Protein AF-A0A497KB68-F1 (afdb_monomer)

Mean predicted aligned error: 12.45 Å

Sequence (252 aa):
MAYIAEKYAPLLSKDDVIELFQRLQRLCRGNLSEACRRCGIQRKTTYDWMRAKSIKLSTKKKILKAMIETNTEQTINFLLSRSKEITVELLSTYLSYLYSEAMKEIIDPQYFLRIVKKFEKTKSDYVGLIWELEEEVEEMTYNLRERARDLKVSLPEEPIDTIRSTHLLEILPSVIYCVTRDITGDPAKLASSLGVPKMLVQVVSGAIATTLETQHTVEAGKVNLPFVMGNRSPTTVTEYTSPPDISNQWST

Structure (mmCIF, N/CA/C/O backbone):
data_AF-A0A497KB68-F1
#
_entry.id   AF-A0A497KB68-F1
#
loop_
_atom_site.group_PDB
_atom_site.id
_atom_site.type_symbol
_atom_site.label_atom_id
_atom_site.label_alt_id
_atom_site.label_comp_id
_atom_site.label_asym_id
_atom_site.label_entity_id
_atom_site.label_seq_id
_atom_site.pdbx_PDB_ins_code
_atom_site.Cartn_x
_atom_site.Cartn_y
_atom_site.Cartn_z
_atom_site.occupancy
_atom_site.B_iso_or_equiv
_atom_site.auth_seq_id
_atom_site.auth_comp_id
_atom_site.auth_asym_id
_atom_site.auth_atom_id
_atom_site.pdbx_PDB_model_num
ATOM 1 N N . MET A 1 1 ? 1.203 -9.846 -23.360 1.00 63.22 1 MET A N 1
ATOM 2 C CA . MET A 1 1 ? 2.322 -9.175 -22.653 1.00 63.22 1 MET A CA 1
ATOM 3 C C . MET A 1 1 ? 2.456 -7.679 -22.941 1.00 63.22 1 MET A C 1
ATOM 5 O O . MET A 1 1 ? 2.630 -6.935 -21.987 1.00 63.22 1 MET A O 1
ATOM 9 N N . ALA A 1 2 ? 2.310 -7.199 -24.187 1.00 73.12 2 ALA A N 1
ATOM 10 C CA . ALA A 1 2 ? 2.378 -5.757 -24.501 1.00 73.12 2 ALA A CA 1
ATOM 11 C C . ALA A 1 2 ? 1.412 -4.882 -23.668 1.00 73.12 2 ALA A C 1
ATOM 13 O O . ALA A 1 2 ? 1.768 -3.781 -23.258 1.00 73.12 2 ALA A O 1
ATOM 14 N N . TYR A 1 3 ? 0.233 -5.418 -23.334 1.00 88.19 3 TYR A N 1
ATOM 15 C CA . TYR A 1 3 ? -0.759 -4.769 -22.472 1.00 88.19 3 TYR A CA 1
ATOM 16 C C . TYR A 1 3 ? -0.232 -4.385 -21.075 1.00 88.19 3 TYR A C 1
ATOM 18 O O . TYR A 1 3 ? -0.596 -3.336 -20.554 1.00 88.19 3 TYR A O 1
ATOM 26 N N . ILE A 1 4 ? 0.654 -5.188 -20.474 1.00 89.69 4 ILE A N 1
ATOM 27 C CA . ILE A 1 4 ? 1.213 -4.890 -19.143 1.00 89.69 4 ILE A CA 1
ATOM 28 C C . ILE A 1 4 ? 2.106 -3.646 -19.231 1.00 89.69 4 ILE A C 1
ATOM 30 O O . ILE A 1 4 ? 1.971 -2.722 -18.434 1.00 89.69 4 ILE A O 1
ATOM 34 N N . ALA A 1 5 ? 2.967 -3.571 -20.248 1.00 91.38 5 ALA A N 1
ATOM 35 C CA . ALA A 1 5 ? 3.821 -2.404 -20.447 1.00 91.38 5 ALA A CA 1
ATOM 36 C C . ALA A 1 5 ? 3.003 -1.125 -20.698 1.00 91.38 5 ALA A C 1
ATOM 38 O O . ALA A 1 5 ? 3.333 -0.063 -20.180 1.00 91.38 5 ALA A O 1
ATOM 39 N N . GLU A 1 6 ? 1.918 -1.230 -21.466 1.00 93.38 6 GLU A N 1
ATOM 40 C CA . GLU A 1 6 ? 0.988 -0.129 -21.742 1.00 93.38 6 GLU A CA 1
ATOM 41 C C . GLU A 1 6 ? 0.318 0.393 -20.466 1.00 93.38 6 GLU A C 1
ATOM 43 O O . GLU A 1 6 ? 0.315 1.602 -20.224 1.00 93.38 6 GLU A O 1
ATOM 48 N N . LYS A 1 7 ? -0.218 -0.527 -19.655 1.00 94.81 7 LYS A N 1
ATOM 49 C CA . LYS A 1 7 ? -1.026 -0.223 -18.472 1.00 94.81 7 LYS A CA 1
ATOM 50 C C . LYS A 1 7 ? -0.200 0.275 -17.289 1.00 94.81 7 LYS A C 1
ATOM 52 O O . LYS A 1 7 ? -0.634 1.195 -16.605 1.00 94.81 7 LYS A O 1
ATOM 57 N N . TYR A 1 8 ? 0.971 -0.315 -17.048 1.00 96.00 8 TYR A N 1
ATOM 58 C CA . TYR A 1 8 ? 1.740 -0.078 -15.821 1.00 96.00 8 TYR A CA 1
ATOM 59 C C . TYR A 1 8 ? 2.916 0.893 -15.996 1.00 96.00 8 TYR A C 1
ATOM 61 O O . TYR A 1 8 ? 3.434 1.401 -15.006 1.00 96.00 8 TYR A O 1
ATOM 69 N N . ALA A 1 9 ? 3.307 1.248 -17.227 1.00 96.06 9 ALA A N 1
ATOM 70 C CA . ALA A 1 9 ? 4.340 2.267 -17.454 1.00 96.06 9 ALA A CA 1
ATOM 71 C C . ALA A 1 9 ? 4.070 3.641 -16.800 1.00 96.06 9 ALA A C 1
ATOM 73 O O . ALA A 1 9 ? 5.046 4.290 -16.416 1.00 96.06 9 ALA A O 1
ATOM 74 N N . PRO A 1 10 ? 2.816 4.126 -16.663 1.00 95.88 10 PRO A N 1
ATOM 75 C CA . PRO A 1 10 ? 2.539 5.366 -15.939 1.00 95.88 10 PRO A CA 1
ATOM 76 C C . PRO A 1 10 ? 2.946 5.338 -14.461 1.00 95.88 10 PRO A C 1
ATOM 78 O O . PRO A 1 10 ? 3.303 6.391 -13.943 1.00 95.88 10 PRO A O 1
ATOM 81 N N . LEU A 1 11 ? 2.940 4.163 -13.816 1.00 94.69 11 LEU A N 1
ATOM 82 C CA . LEU A 1 11 ? 3.294 4.013 -12.398 1.00 94.69 11 LEU A CA 1
ATOM 83 C C . LEU A 1 11 ? 4.787 4.216 -12.131 1.00 94.69 11 LEU A C 1
ATOM 85 O O . LEU A 1 11 ? 5.176 4.544 -11.017 1.00 94.69 11 LEU A O 1
ATOM 89 N N . LEU A 1 12 ? 5.625 4.020 -13.151 1.00 96.12 12 LEU A N 1
ATOM 90 C CA . LEU A 1 12 ? 7.069 4.085 -12.989 1.00 96.12 12 LEU A CA 1
ATOM 91 C C . LEU A 1 12 ? 7.521 5.530 -12.776 1.00 96.12 12 LEU A C 1
ATOM 93 O O . LEU A 1 12 ? 7.245 6.401 -13.605 1.00 96.12 12 LEU A O 1
ATOM 97 N N . SER A 1 13 ? 8.272 5.785 -11.715 1.00 95.31 13 SER A N 1
ATOM 98 C CA . SER A 1 13 ? 8.998 7.030 -11.486 1.00 95.31 13 SER A CA 1
ATOM 99 C C . SER A 1 13 ? 10.165 7.184 -12.482 1.00 95.31 13 SER A C 1
ATOM 101 O O . SER A 1 13 ? 10.368 6.367 -13.385 1.00 95.31 13 SER A O 1
ATOM 103 N N . LYS A 1 14 ? 10.931 8.275 -12.381 1.00 95.44 14 LYS A N 1
ATOM 104 C CA . LYS A 1 14 ? 12.191 8.401 -13.133 1.00 95.44 14 LYS A CA 1
ATOM 105 C C . LYS A 1 14 ? 13.200 7.344 -12.670 1.00 95.44 14 LYS A C 1
ATOM 107 O O . LYS A 1 14 ? 13.853 6.733 -13.516 1.00 95.44 14 LYS A O 1
ATOM 112 N N . ASP A 1 15 ? 13.294 7.136 -11.365 1.00 95.38 15 ASP A N 1
ATOM 113 C CA . ASP A 1 15 ? 14.288 6.259 -10.753 1.00 95.38 15 ASP A CA 1
ATOM 114 C C . ASP A 1 15 ? 13.965 4.790 -11.036 1.00 95.38 15 ASP A C 1
ATOM 116 O O . ASP A 1 15 ? 14.853 4.049 -11.450 1.00 95.38 15 ASP A O 1
ATOM 120 N N . ASP A 1 16 ? 12.682 4.416 -11.022 1.00 96.38 16 ASP A N 1
ATOM 121 C CA . ASP A 1 16 ? 12.212 3.070 -11.383 1.00 96.38 16 ASP A CA 1
ATOM 122 C C . ASP A 1 16 ? 12.641 2.695 -12.810 1.00 96.38 16 ASP A C 1
ATOM 124 O O . ASP A 1 16 ? 13.047 1.571 -13.102 1.00 96.38 16 ASP A O 1
ATOM 128 N N . VAL A 1 17 ? 12.562 3.655 -13.737 1.00 96.38 17 VAL A N 1
ATOM 129 C CA . VAL A 1 17 ? 12.946 3.446 -15.139 1.00 96.38 17 VAL A CA 1
ATOM 130 C C . VAL A 1 17 ? 14.455 3.281 -15.274 1.00 96.38 17 VAL A C 1
ATOM 132 O O . VAL A 1 17 ? 14.909 2.441 -16.054 1.00 96.38 17 VAL A O 1
ATOM 135 N N . ILE A 1 18 ? 15.230 4.077 -14.533 1.00 95.81 18 ILE A N 1
ATOM 136 C CA . ILE A 1 18 ? 16.690 3.969 -14.497 1.00 95.81 18 ILE A CA 1
ATOM 137 C C . ILE A 1 18 ? 17.083 2.604 -13.929 1.00 95.81 18 ILE A C 1
ATOM 139 O O . ILE A 1 18 ? 17.903 1.910 -14.530 1.00 95.81 18 ILE A O 1
ATOM 143 N N . GLU A 1 19 ? 16.460 2.184 -12.833 1.00 96.19 19 GLU A N 1
ATOM 144 C CA . GLU A 1 19 ? 16.721 0.905 -12.185 1.00 96.19 19 GLU A CA 1
ATOM 145 C C . GLU A 1 19 ? 16.385 -0.280 -13.101 1.00 96.19 19 GLU A C 1
ATOM 147 O O . GLU A 1 19 ? 17.217 -1.171 -13.307 1.00 96.19 19 GLU A O 1
ATOM 152 N N . LEU A 1 20 ? 15.198 -0.278 -13.717 1.00 96.44 20 LEU A N 1
ATOM 153 C CA . LEU A 1 20 ? 14.793 -1.299 -14.685 1.00 96.44 20 LEU A CA 1
ATOM 154 C C . LEU A 1 20 ? 15.756 -1.360 -15.873 1.00 96.44 20 LEU A C 1
ATOM 156 O O . LEU A 1 20 ? 16.133 -2.447 -16.311 1.00 96.44 20 LEU A O 1
ATOM 160 N N . PHE A 1 21 ? 16.207 -0.209 -16.375 1.00 96.88 21 PHE A N 1
ATOM 161 C CA . PHE A 1 21 ? 17.175 -0.172 -17.465 1.00 96.88 21 PHE A CA 1
ATOM 162 C C . PHE A 1 21 ? 18.555 -0.701 -17.043 1.00 96.88 21 PHE A C 1
ATOM 164 O O . PHE A 1 21 ? 19.183 -1.447 -17.795 1.00 96.88 21 PHE A O 1
ATOM 171 N N . GLN A 1 22 ? 19.022 -0.392 -15.831 1.00 96.00 22 GLN A N 1
ATOM 172 C CA . GLN A 1 22 ? 20.266 -0.944 -15.283 1.00 96.00 22 GLN A CA 1
ATOM 173 C C . GLN A 1 22 ? 20.174 -2.462 -15.071 1.00 96.00 22 GLN A C 1
ATOM 175 O O . GLN A 1 22 ? 21.131 -3.190 -15.348 1.00 96.00 22 GLN A O 1
ATOM 180 N N . ARG A 1 23 ? 19.022 -2.970 -14.610 1.00 96.50 23 ARG A N 1
ATOM 181 C CA . ARG A 1 23 ? 18.734 -4.413 -14.538 1.00 96.50 23 ARG A CA 1
ATOM 182 C C . ARG A 1 23 ? 18.804 -5.043 -15.934 1.00 96.50 23 ARG A C 1
ATOM 184 O O . ARG A 1 23 ? 19.522 -6.027 -16.109 1.00 96.50 23 ARG A O 1
ATOM 191 N N . LEU A 1 24 ? 18.178 -4.433 -16.945 1.00 96.62 24 LEU A N 1
ATOM 192 C CA . LEU A 1 24 ? 18.263 -4.893 -18.336 1.00 96.62 24 LEU A CA 1
ATOM 193 C C . LEU A 1 24 ? 19.705 -4.919 -18.852 1.00 96.62 24 LEU A C 1
ATOM 195 O O . LEU A 1 24 ? 20.125 -5.886 -19.486 1.00 96.62 24 LEU A O 1
ATOM 199 N N . GLN A 1 25 ? 20.482 -3.872 -18.570 1.00 96.44 25 GLN A N 1
ATOM 200 C CA . GLN A 1 25 ? 21.881 -3.791 -18.973 1.00 96.44 25 GLN A CA 1
ATOM 201 C C . GLN A 1 25 ? 22.714 -4.913 -18.346 1.00 96.44 25 GLN A C 1
ATOM 203 O O . GLN A 1 25 ? 23.533 -5.513 -19.043 1.00 96.44 25 GLN A O 1
ATOM 208 N N . ARG A 1 26 ? 22.481 -5.251 -17.072 1.00 97.12 26 ARG A N 1
ATOM 209 C CA . ARG A 1 26 ? 23.125 -6.402 -16.416 1.00 97.12 26 ARG A CA 1
ATOM 210 C C . ARG A 1 26 ? 22.766 -7.723 -17.097 1.00 97.12 26 ARG A C 1
ATOM 212 O O . ARG A 1 26 ? 23.665 -8.510 -17.380 1.00 97.12 26 ARG A O 1
ATOM 219 N N . LEU A 1 27 ? 21.496 -7.924 -17.454 1.00 95.50 27 LEU A N 1
ATOM 220 C CA . LEU A 1 27 ? 21.051 -9.093 -18.231 1.00 95.50 27 LEU A CA 1
ATOM 221 C C . LEU A 1 27 ? 21.704 -9.146 -19.625 1.00 95.50 27 LEU A C 1
ATOM 223 O O . LEU A 1 27 ? 21.966 -10.222 -20.155 1.00 95.50 27 LEU A O 1
ATOM 227 N N . CYS A 1 28 ? 22.063 -7.989 -20.185 1.00 94.38 28 CYS A N 1
ATOM 228 C CA . CYS A 1 28 ? 22.841 -7.857 -21.420 1.00 94.38 28 CYS A CA 1
ATOM 229 C C . CYS A 1 28 ? 24.367 -7.901 -21.192 1.00 94.38 28 CYS A C 1
ATOM 231 O O . CYS A 1 28 ? 25.123 -7.340 -21.987 1.00 94.38 28 CYS A O 1
ATOM 233 N N . ARG A 1 29 ? 24.839 -8.531 -20.105 1.00 95.06 29 ARG A N 1
ATOM 234 C CA . ARG A 1 29 ? 26.268 -8.645 -19.743 1.00 95.06 29 ARG A CA 1
ATOM 235 C C . ARG A 1 29 ? 26.979 -7.289 -19.622 1.00 95.06 29 ARG A C 1
ATOM 237 O O . ARG A 1 29 ? 28.144 -7.152 -19.981 1.00 95.06 29 ARG A O 1
ATOM 244 N N . GLY A 1 30 ? 26.261 -6.260 -19.178 1.00 92.50 30 GLY A N 1
ATOM 245 C CA . GLY A 1 30 ? 26.783 -4.899 -19.040 1.00 92.50 30 GLY A CA 1
ATOM 246 C C . GLY A 1 30 ? 26.803 -4.078 -20.335 1.00 92.50 30 GLY A C 1
ATOM 247 O O . GLY A 1 30 ? 27.155 -2.898 -20.292 1.00 92.50 30 GLY A O 1
ATOM 248 N N . ASN A 1 31 ? 26.403 -4.637 -21.484 1.00 95.25 31 ASN A N 1
ATOM 249 C CA . ASN A 1 31 ? 26.482 -3.941 -22.767 1.00 95.25 31 ASN A CA 1
ATOM 250 C C . ASN A 1 31 ? 25.336 -2.926 -22.942 1.00 95.25 31 ASN A C 1
ATOM 252 O O . ASN A 1 31 ? 24.194 -3.280 -23.238 1.00 95.25 31 ASN A O 1
ATOM 256 N N . LEU A 1 32 ? 25.669 -1.637 -22.813 1.00 94.25 32 LEU A N 1
ATOM 257 C CA . LEU A 1 32 ? 24.729 -0.525 -22.985 1.00 94.25 32 LEU A CA 1
ATOM 258 C C . LEU A 1 32 ? 24.100 -0.482 -24.386 1.00 94.25 32 LEU A C 1
ATOM 260 O O . LEU A 1 32 ? 22.912 -0.187 -24.515 1.00 94.25 32 LEU A O 1
ATOM 264 N N . SER A 1 33 ? 24.881 -0.750 -25.437 1.00 94.81 33 SER A N 1
ATOM 265 C CA . SER A 1 33 ? 24.373 -0.730 -26.816 1.00 94.81 33 SER A CA 1
ATOM 266 C C . SER A 1 33 ? 23.321 -1.816 -27.019 1.00 94.81 33 SER A C 1
ATOM 268 O O . SER A 1 33 ? 22.293 -1.560 -27.641 1.00 94.81 33 SER A O 1
ATOM 270 N N . GLU A 1 34 ? 23.553 -2.998 -26.447 1.00 96.12 34 GLU A N 1
ATOM 271 C CA . GLU A 1 34 ? 22.613 -4.114 -26.518 1.00 96.12 34 GLU A CA 1
ATOM 272 C C . GLU A 1 34 ? 21.320 -3.824 -25.751 1.00 96.12 34 GLU A C 1
ATOM 274 O O . GLU A 1 34 ? 20.228 -4.014 -26.287 1.00 96.12 34 GLU A O 1
ATOM 279 N N . ALA A 1 35 ? 21.424 -3.274 -24.539 1.00 96.19 35 ALA A N 1
ATOM 280 C CA . ALA A 1 35 ? 20.257 -2.865 -23.758 1.00 96.19 35 ALA A CA 1
ATOM 281 C C . ALA A 1 35 ? 19.430 -1.782 -24.479 1.00 96.19 35 ALA A C 1
ATOM 283 O O . ALA A 1 35 ? 18.205 -1.879 -24.564 1.00 96.19 35 ALA A O 1
ATOM 284 N N . CYS A 1 36 ? 20.091 -0.778 -25.070 1.00 96.00 36 CYS A N 1
ATOM 285 C CA . CYS A 1 36 ? 19.426 0.249 -25.880 1.00 96.00 36 CYS A CA 1
ATOM 286 C C . CYS A 1 36 ? 18.720 -0.349 -27.105 1.00 96.00 36 CYS A C 1
ATOM 288 O O . CYS A 1 36 ? 17.588 0.038 -27.406 1.00 96.00 36 CYS A O 1
ATOM 290 N N . ARG A 1 37 ? 19.368 -1.307 -27.785 1.00 96.12 37 ARG A N 1
ATOM 291 C CA . ARG A 1 37 ? 18.816 -2.013 -28.948 1.00 96.12 37 ARG A CA 1
ATOM 292 C C . ARG A 1 37 ? 17.540 -2.766 -28.581 1.00 96.12 37 ARG A C 1
ATOM 294 O O . ARG A 1 37 ? 16.537 -2.594 -29.266 1.00 96.12 37 ARG A O 1
ATOM 301 N N . ARG A 1 38 ? 17.546 -3.518 -27.475 1.00 95.12 38 ARG A N 1
ATOM 302 C CA . ARG A 1 38 ? 16.365 -4.248 -26.976 1.00 95.12 38 ARG A CA 1
ATOM 303 C C . ARG A 1 38 ? 15.201 -3.326 -26.621 1.00 95.12 38 ARG A C 1
ATOM 305 O O . ARG A 1 38 ? 14.057 -3.633 -26.927 1.00 95.12 38 ARG A O 1
ATOM 312 N N . CYS A 1 39 ? 15.492 -2.167 -26.040 1.00 94.38 39 CYS A N 1
ATOM 313 C CA . CYS A 1 39 ? 14.482 -1.149 -25.750 1.00 94.38 39 CYS A CA 1
ATOM 314 C C . CYS A 1 39 ? 14.008 -0.371 -26.992 1.00 94.38 39 CYS A C 1
ATOM 316 O O . CYS A 1 39 ? 13.021 0.360 -26.912 1.00 94.38 39 CYS A O 1
ATOM 318 N N . GLY A 1 40 ? 14.715 -0.429 -28.124 1.00 94.69 40 GLY A N 1
ATOM 319 C CA . GLY A 1 40 ? 14.442 0.445 -29.269 1.00 94.69 40 GLY A CA 1
ATOM 320 C C . GLY A 1 40 ? 14.595 1.936 -28.928 1.00 94.69 40 GLY A C 1
ATOM 321 O O . GLY A 1 40 ? 13.761 2.762 -29.328 1.00 94.69 40 GLY A O 1
ATOM 322 N N . ILE A 1 41 ? 15.620 2.281 -28.138 1.00 95.38 41 ILE A N 1
ATOM 323 C CA . ILE A 1 41 ? 15.976 3.659 -27.760 1.00 95.38 41 ILE A CA 1
ATOM 324 C C . ILE A 1 41 ? 17.413 3.983 -28.177 1.00 95.38 41 ILE A C 1
ATOM 326 O O . ILE A 1 41 ? 18.244 3.096 -28.351 1.00 95.38 41 ILE A O 1
ATOM 330 N N . GLN A 1 42 ? 17.722 5.269 -28.331 1.00 94.25 42 GLN A N 1
ATOM 331 C CA . GLN A 1 42 ? 19.079 5.715 -28.644 1.00 94.25 42 GLN A CA 1
ATOM 332 C C . GLN A 1 42 ? 19.920 5.825 -27.364 1.00 94.25 42 GLN A C 1
ATOM 334 O O . GLN A 1 42 ? 19.411 6.239 -26.326 1.00 94.25 42 GLN A O 1
ATOM 339 N N . ARG A 1 43 ? 21.233 5.566 -27.447 1.00 92.19 43 ARG A N 1
ATOM 340 C CA . ARG A 1 43 ? 22.165 5.756 -26.311 1.00 92.19 43 ARG A CA 1
ATOM 341 C C . ARG A 1 43 ? 22.164 7.191 -25.781 1.00 92.19 43 ARG A C 1
ATOM 343 O O . ARG A 1 43 ? 22.267 7.411 -24.584 1.00 92.19 43 ARG A O 1
ATOM 350 N N . LYS A 1 44 ? 21.984 8.186 -26.655 1.00 91.62 44 LYS A N 1
ATOM 351 C CA . LYS A 1 44 ? 21.850 9.585 -26.225 1.00 91.62 44 LYS A CA 1
ATOM 352 C C . LYS A 1 44 ? 20.677 9.774 -25.257 1.00 91.62 44 LYS A C 1
ATOM 354 O O . LYS A 1 44 ? 20.821 10.455 -24.251 1.00 91.62 44 LYS A O 1
ATOM 359 N N . THR A 1 45 ? 19.561 9.084 -25.507 1.00 88.94 45 THR A N 1
ATOM 360 C CA . THR A 1 45 ? 18.377 9.130 -24.644 1.00 88.94 45 THR A CA 1
ATOM 361 C C . THR A 1 45 ? 18.699 8.713 -23.211 1.00 88.94 45 THR A C 1
ATOM 363 O O . THR A 1 45 ? 18.172 9.331 -22.297 1.00 88.94 45 THR A O 1
ATOM 366 N N . THR A 1 46 ? 19.576 7.725 -22.999 1.00 88.69 46 THR A N 1
ATOM 367 C CA . THR A 1 46 ? 19.954 7.287 -21.644 1.00 88.69 46 THR A CA 1
ATOM 368 C C . THR A 1 46 ? 20.831 8.314 -20.928 1.00 88.69 46 THR A C 1
ATOM 370 O O . THR A 1 46 ? 20.684 8.509 -19.727 1.00 88.69 46 THR A O 1
ATOM 373 N N . TYR A 1 47 ? 21.717 9.007 -21.653 1.00 87.06 47 TYR A N 1
ATOM 374 C CA . TYR A 1 47 ? 22.563 10.063 -21.077 1.00 87.06 47 TYR A CA 1
ATOM 375 C C . TYR A 1 47 ? 21.748 11.279 -20.623 1.00 87.06 47 TYR A C 1
ATOM 377 O O . TYR A 1 47 ? 22.056 11.892 -19.600 1.00 87.06 47 TYR A O 1
ATOM 385 N N . ASP A 1 48 ? 20.666 11.585 -21.337 1.00 90.00 48 ASP A N 1
ATOM 386 C CA . ASP A 1 48 ? 19.802 12.722 -21.026 1.00 90.00 48 ASP A CA 1
ATOM 387 C C . ASP A 1 48 ? 18.943 12.497 -19.762 1.00 90.00 48 ASP A C 1
ATOM 389 O O . ASP A 1 48 ? 18.476 13.464 -19.155 1.00 90.00 48 ASP A O 1
ATOM 393 N N . TRP A 1 49 ? 18.748 11.248 -19.309 1.00 92.25 49 TRP A N 1
ATOM 394 C CA . TRP A 1 49 ? 17.875 10.942 -18.164 1.00 92.25 49 TRP A CA 1
ATOM 395 C C . TRP A 1 49 ? 18.345 11.560 -16.856 1.00 92.25 49 TRP A C 1
ATOM 397 O O . TRP A 1 49 ? 17.509 12.036 -16.093 1.00 92.25 49 TRP A O 1
ATOM 407 N N . MET A 1 50 ? 19.656 11.622 -16.606 1.00 82.56 50 MET A N 1
ATOM 408 C CA . MET A 1 50 ? 20.181 12.189 -15.357 1.00 82.56 50 MET A CA 1
ATOM 409 C C . MET A 1 50 ? 19.749 13.649 -15.185 1.00 82.56 50 MET A C 1
ATOM 411 O O . MET A 1 50 ? 19.351 14.046 -14.092 1.00 82.56 50 MET A O 1
ATOM 415 N N . ARG A 1 51 ? 19.726 14.417 -16.282 1.00 88.56 51 ARG A N 1
ATOM 416 C CA . ARG A 1 51 ? 19.362 15.843 -16.298 1.00 88.56 51 ARG A CA 1
ATOM 417 C C . ARG A 1 51 ? 17.865 16.090 -16.482 1.00 88.56 51 ARG A C 1
ATOM 419 O O . ARG A 1 51 ? 17.377 17.165 -16.149 1.00 88.56 51 ARG A O 1
ATOM 426 N N . ALA A 1 52 ? 17.129 15.124 -17.025 1.00 90.75 52 ALA A N 1
ATOM 427 C CA . ALA A 1 52 ? 15.700 15.271 -17.261 1.00 90.75 52 ALA A CA 1
ATOM 428 C C . ALA A 1 52 ? 14.909 15.293 -15.942 1.00 90.75 52 ALA A C 1
ATOM 430 O O . ALA A 1 52 ? 15.135 14.463 -15.059 1.00 90.75 52 ALA A O 1
ATOM 431 N N . LYS A 1 53 ? 13.926 16.199 -15.839 1.00 91.81 53 LYS A N 1
ATOM 432 C CA . LYS A 1 53 ? 12.964 16.228 -14.721 1.00 91.81 53 LYS A CA 1
ATOM 433 C C . LYS A 1 53 ? 12.070 14.983 -14.711 1.00 91.81 53 LYS A C 1
ATOM 435 O O . LYS A 1 53 ? 11.717 14.481 -13.654 1.00 91.81 53 LYS A O 1
ATOM 440 N N . SER A 1 54 ? 11.705 14.481 -15.889 1.00 93.38 54 SER A N 1
ATOM 441 C CA . SER A 1 54 ? 10.871 13.292 -16.047 1.00 93.38 54 SER A CA 1
ATOM 442 C C . SER A 1 54 ? 11.216 12.535 -17.328 1.00 93.38 54 SER A C 1
ATOM 444 O O . SER A 1 54 ? 11.740 13.098 -18.292 1.00 93.38 54 SER A O 1
ATOM 446 N N . ILE A 1 55 ? 10.916 11.236 -17.341 1.00 95.69 55 ILE A N 1
ATOM 447 C CA . ILE A 1 55 ? 11.094 10.380 -18.516 1.00 95.69 55 ILE A CA 1
ATOM 448 C C . ILE A 1 55 ? 9.767 10.278 -19.272 1.00 95.69 55 ILE A C 1
ATOM 450 O O . ILE A 1 55 ? 8.712 10.048 -18.678 1.00 95.69 55 ILE A O 1
ATOM 454 N N . LYS A 1 56 ? 9.822 10.428 -20.602 1.00 95.88 56 LYS A N 1
ATOM 455 C CA . LYS A 1 56 ? 8.648 10.327 -21.482 1.00 95.88 56 LYS A CA 1
ATOM 456 C C . LYS A 1 56 ? 7.965 8.966 -21.331 1.00 95.88 56 LYS A C 1
ATOM 458 O O . LYS A 1 56 ? 8.636 7.935 -21.338 1.00 95.88 56 LYS A O 1
ATOM 463 N N . LEU A 1 57 ? 6.631 8.955 -21.305 1.00 96.25 57 LEU A N 1
ATOM 464 C CA . LEU A 1 57 ? 5.835 7.727 -21.185 1.00 96.25 57 LEU A CA 1
ATOM 465 C C . LEU A 1 57 ? 6.172 6.694 -22.273 1.00 96.25 57 LEU A C 1
ATOM 467 O O . LEU A 1 57 ? 6.255 5.505 -21.986 1.00 96.25 57 LEU A O 1
ATOM 471 N N . SER A 1 58 ? 6.433 7.136 -23.506 1.00 95.88 58 SER A N 1
ATOM 472 C CA . SER A 1 58 ? 6.847 6.246 -24.599 1.00 95.88 58 SER A CA 1
ATOM 473 C C . SER A 1 58 ? 8.152 5.501 -24.296 1.00 95.88 58 SER A C 1
ATOM 475 O O . SER A 1 58 ? 8.271 4.318 -24.606 1.00 95.88 58 SER A O 1
ATOM 477 N N . THR A 1 59 ? 9.111 6.157 -23.643 1.00 95.81 59 THR A N 1
ATOM 478 C CA . THR A 1 59 ? 10.365 5.543 -23.191 1.00 95.81 59 THR A CA 1
ATOM 479 C C . THR A 1 59 ? 10.119 4.558 -22.050 1.00 95.81 59 THR A C 1
ATOM 481 O O . THR A 1 59 ? 10.654 3.452 -22.092 1.00 95.81 59 THR A O 1
ATOM 484 N N . LYS A 1 60 ? 9.254 4.906 -21.083 1.00 97.06 60 LYS A N 1
ATOM 485 C CA . LYS A 1 60 ? 8.847 3.992 -20.000 1.00 97.06 60 LYS A CA 1
ATOM 486 C C . LYS A 1 60 ? 8.238 2.702 -20.559 1.00 97.06 60 LYS A C 1
ATOM 488 O O . LYS A 1 60 ? 8.685 1.614 -20.209 1.00 97.06 60 LYS A O 1
ATOM 493 N N . LYS A 1 61 ? 7.290 2.823 -21.500 1.00 97.38 61 LYS A N 1
ATOM 494 C CA . LYS A 1 61 ? 6.652 1.683 -22.187 1.00 97.38 61 LYS A CA 1
ATOM 495 C C . LYS A 1 61 ? 7.677 0.793 -22.894 1.00 97.38 61 LYS A C 1
ATOM 497 O O . LYS A 1 61 ? 7.620 -0.424 -22.762 1.00 97.38 61 LYS A O 1
ATOM 502 N N . LYS A 1 62 ? 8.625 1.393 -23.620 1.00 96.69 62 LYS A N 1
ATOM 503 C CA . LYS A 1 62 ? 9.693 0.676 -24.335 1.00 96.69 62 LYS A CA 1
ATOM 504 C C . LYS A 1 62 ? 10.586 -0.146 -23.404 1.00 96.69 62 LYS A C 1
ATOM 506 O O . LYS A 1 62 ? 10.835 -1.315 -23.676 1.00 96.69 62 LYS A O 1
ATOM 511 N N . ILE A 1 63 ? 11.031 0.456 -22.303 1.00 96.31 63 ILE A N 1
ATOM 512 C CA . ILE A 1 63 ? 11.899 -0.205 -21.320 1.00 96.31 63 ILE A CA 1
ATOM 513 C C . ILE A 1 63 ? 11.146 -1.323 -20.610 1.00 96.31 63 ILE A C 1
ATOM 515 O O . ILE A 1 63 ? 11.649 -2.439 -20.520 1.00 96.31 63 ILE A O 1
ATOM 519 N N . LEU A 1 64 ? 9.916 -1.049 -20.170 1.00 96.81 64 LEU A N 1
ATOM 520 C CA . LEU A 1 64 ? 9.099 -2.041 -19.486 1.00 96.81 64 LEU A CA 1
ATOM 521 C C . LEU A 1 64 ? 8.767 -3.225 -20.404 1.00 96.81 64 LEU A C 1
ATOM 523 O O . LEU A 1 64 ? 8.855 -4.371 -19.977 1.00 96.81 64 LEU A O 1
ATOM 527 N N . LYS A 1 65 ? 8.469 -2.968 -21.684 1.00 97.31 65 LYS A N 1
ATOM 528 C CA . LYS A 1 65 ? 8.277 -4.019 -22.691 1.00 97.31 65 LYS A CA 1
ATOM 529 C C . LYS A 1 65 ? 9.524 -4.900 -22.831 1.00 97.31 65 LYS A C 1
ATOM 531 O O . LYS A 1 65 ? 9.408 -6.115 -22.709 1.00 97.31 65 LYS A O 1
ATOM 536 N N . ALA A 1 66 ? 10.701 -4.298 -23.014 1.00 96.38 66 ALA A N 1
ATOM 537 C CA . ALA A 1 66 ? 11.956 -5.038 -23.154 1.00 96.38 66 ALA A CA 1
ATOM 538 C C . ALA A 1 66 ? 12.310 -5.854 -21.896 1.00 96.38 66 ALA A C 1
ATOM 540 O O . ALA A 1 66 ? 12.824 -6.969 -22.003 1.00 96.38 66 ALA A O 1
ATOM 541 N N . MET A 1 67 ? 12.012 -5.322 -20.708 1.00 96.31 67 MET A N 1
ATOM 542 C CA . MET A 1 67 ? 12.195 -6.027 -19.439 1.00 96.31 67 MET A CA 1
ATOM 543 C C . MET A 1 67 ? 11.243 -7.213 -19.292 1.00 96.31 67 MET A C 1
ATOM 545 O O . MET A 1 67 ? 11.705 -8.301 -18.967 1.00 96.31 67 MET A O 1
ATOM 549 N N . ILE A 1 68 ? 9.955 -7.054 -19.616 1.00 96.25 68 ILE A N 1
ATOM 550 C CA . ILE A 1 68 ? 8.990 -8.166 -19.602 1.00 96.25 68 ILE A CA 1
ATOM 551 C C . ILE A 1 68 ? 9.433 -9.2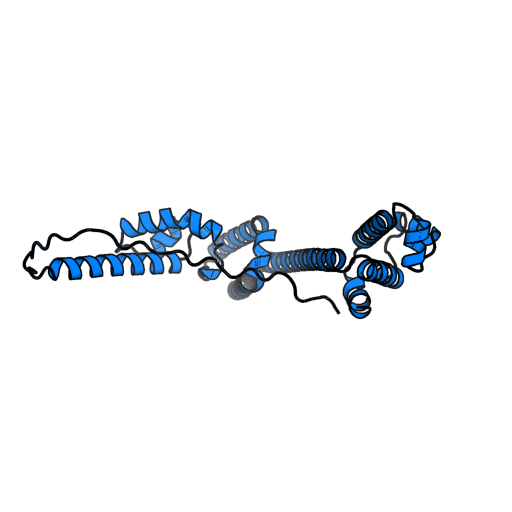73 -20.564 1.00 96.25 68 ILE A C 1
ATOM 553 O O . ILE A 1 68 ? 9.394 -10.441 -20.195 1.00 96.25 68 ILE A O 1
ATOM 557 N N . GLU A 1 69 ? 9.886 -8.918 -21.768 1.00 95.25 69 GLU A N 1
ATOM 558 C CA . GLU A 1 69 ? 10.355 -9.880 -22.777 1.00 95.25 69 GLU A CA 1
ATOM 559 C C . GLU A 1 69 ? 11.656 -10.590 -22.372 1.00 95.25 69 GLU A C 1
ATOM 561 O O . GLU A 1 69 ? 11.883 -11.727 -22.773 1.00 95.25 69 GLU A O 1
ATOM 566 N N . THR A 1 70 ? 12.510 -9.939 -21.577 1.00 95.12 70 THR A N 1
ATOM 567 C CA . THR A 1 70 ? 13.805 -10.505 -21.167 1.00 95.12 70 THR A CA 1
ATOM 568 C C . THR A 1 70 ? 13.713 -11.285 -19.852 1.00 95.12 70 THR A C 1
ATOM 570 O O . THR A 1 70 ? 14.363 -12.315 -19.709 1.00 95.12 70 THR A O 1
ATOM 573 N N . ASN A 1 71 ? 12.943 -10.797 -18.877 1.00 94.44 71 ASN A N 1
ATOM 574 C CA . ASN A 1 71 ? 12.771 -11.412 -17.564 1.00 94.44 71 ASN A CA 1
ATOM 575 C C . ASN A 1 71 ? 11.394 -11.046 -16.986 1.00 94.44 71 ASN A C 1
ATOM 577 O O . ASN A 1 71 ? 11.246 -10.099 -16.206 1.00 94.44 71 ASN A O 1
ATOM 581 N N . THR A 1 72 ? 10.369 -11.787 -17.411 1.00 94.75 72 THR A N 1
ATOM 582 C CA . THR A 1 72 ? 8.971 -11.528 -17.044 1.00 94.75 72 THR A CA 1
ATOM 583 C C . THR A 1 72 ? 8.753 -11.564 -15.533 1.00 94.75 72 THR A C 1
ATOM 585 O O . THR A 1 72 ? 8.177 -10.625 -14.992 1.00 94.75 72 THR A O 1
ATOM 588 N N . GLU A 1 73 ? 9.217 -12.614 -14.856 1.00 95.00 73 GLU A N 1
ATOM 589 C CA . GLU A 1 73 ? 8.944 -12.851 -13.434 1.00 95.00 73 GLU A CA 1
ATOM 590 C C . GLU A 1 73 ? 9.464 -11.709 -12.556 1.00 95.00 73 GLU A C 1
ATOM 592 O O . GLU A 1 73 ? 8.692 -11.082 -11.830 1.00 95.00 73 GLU A O 1
ATOM 597 N N . GLN A 1 74 ? 10.745 -11.350 -12.695 1.00 94.94 74 GLN A N 1
ATOM 598 C CA . GLN A 1 74 ? 11.326 -10.255 -11.913 1.00 94.94 74 GLN A CA 1
ATOM 599 C C . GLN A 1 74 ? 10.687 -8.906 -12.240 1.00 94.94 74 GLN A C 1
ATOM 601 O O . GLN A 1 74 ? 10.582 -8.046 -11.366 1.00 94.94 74 GLN A O 1
ATOM 606 N N . THR A 1 75 ? 10.261 -8.706 -13.489 1.00 95.75 75 THR A N 1
ATOM 607 C CA . THR A 1 75 ? 9.609 -7.460 -13.902 1.00 95.75 75 THR A CA 1
ATOM 608 C C . THR A 1 75 ? 8.204 -7.343 -13.319 1.00 95.75 75 THR A C 1
ATOM 610 O O . THR A 1 75 ? 7.832 -6.272 -12.850 1.00 95.75 75 THR A O 1
ATOM 613 N N . ILE A 1 76 ? 7.429 -8.431 -13.307 1.00 95.62 76 ILE A N 1
ATOM 614 C CA . ILE A 1 76 ? 6.112 -8.454 -12.660 1.00 95.62 76 ILE A CA 1
ATOM 615 C C . ILE A 1 76 ? 6.269 -8.243 -11.155 1.00 95.62 76 ILE A C 1
ATOM 617 O O . ILE A 1 76 ? 5.562 -7.407 -10.601 1.00 95.62 76 ILE A O 1
ATOM 621 N N . ASN A 1 77 ? 7.225 -8.918 -10.511 1.00 96.06 77 ASN A N 1
ATOM 622 C CA . ASN A 1 77 ? 7.485 -8.725 -9.086 1.00 96.06 77 ASN A CA 1
ATOM 623 C C . ASN A 1 77 ? 7.847 -7.265 -8.764 1.00 96.06 77 ASN A C 1
ATOM 625 O O . ASN A 1 77 ? 7.285 -6.677 -7.848 1.00 96.06 77 ASN A O 1
ATOM 629 N N . PHE A 1 78 ? 8.703 -6.641 -9.580 1.00 96.25 78 PHE A N 1
ATOM 630 C CA . PHE A 1 78 ? 9.027 -5.219 -9.452 1.00 96.25 78 PHE A CA 1
ATOM 631 C C . PHE A 1 78 ? 7.780 -4.324 -9.546 1.00 96.25 78 PHE A C 1
ATOM 633 O O . PHE A 1 78 ? 7.598 -3.426 -8.728 1.00 96.25 78 PHE A O 1
ATOM 640 N N . LEU A 1 79 ? 6.893 -4.580 -10.515 1.00 96.38 79 LEU A N 1
ATOM 641 C CA . LEU A 1 79 ? 5.643 -3.826 -10.652 1.00 96.38 79 LEU A CA 1
ATOM 642 C C . LEU A 1 79 ? 4.696 -4.037 -9.463 1.00 96.38 79 LEU A C 1
ATOM 644 O O . LEU A 1 79 ? 4.017 -3.091 -9.073 1.00 96.38 79 LEU A O 1
ATOM 648 N N . LEU A 1 80 ? 4.644 -5.243 -8.890 1.00 96.19 80 LEU A N 1
ATOM 649 C CA . LEU A 1 80 ? 3.843 -5.530 -7.697 1.00 96.19 80 LEU A CA 1
ATOM 650 C C . LEU A 1 80 ? 4.363 -4.756 -6.484 1.00 96.19 80 LEU A C 1
ATOM 652 O O . LEU A 1 80 ? 3.573 -4.079 -5.829 1.00 96.19 80 LEU A O 1
ATOM 656 N N . SER A 1 81 ? 5.676 -4.788 -6.232 1.00 95.19 81 SER A N 1
ATOM 657 C CA . SER A 1 81 ? 6.307 -3.996 -5.169 1.00 95.19 81 SER A CA 1
ATOM 658 C C . SER A 1 81 ? 6.016 -2.510 -5.345 1.00 95.19 81 SER A C 1
ATOM 660 O O . SER A 1 81 ? 5.526 -1.865 -4.421 1.00 95.19 81 SER A O 1
ATOM 662 N N . ARG A 1 82 ? 6.193 -1.983 -6.562 1.00 94.94 82 ARG A N 1
ATOM 663 C CA . ARG A 1 82 ? 5.939 -0.565 -6.825 1.00 94.94 82 ARG A CA 1
ATOM 664 C C . ARG A 1 82 ? 4.467 -0.187 -6.673 1.00 94.94 82 ARG A C 1
ATOM 666 O O . ARG A 1 82 ? 4.142 0.875 -6.154 1.00 94.94 82 ARG A O 1
ATOM 673 N N . SER A 1 83 ? 3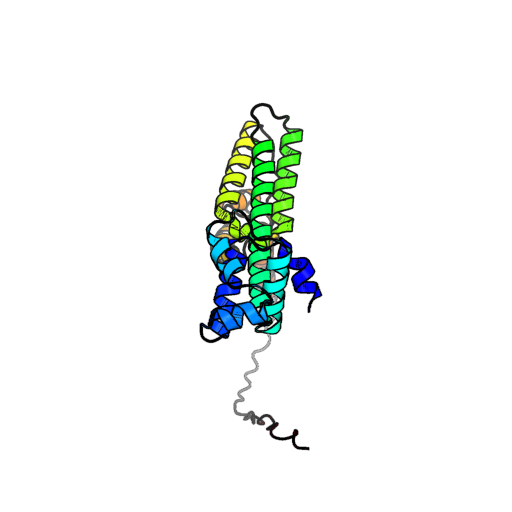.559 -1.058 -7.111 1.00 95.44 83 SER A N 1
ATOM 674 C CA . SER A 1 83 ? 2.122 -0.854 -6.921 1.00 95.44 83 SER A CA 1
ATOM 675 C C . SER A 1 83 ? 1.747 -0.849 -5.439 1.00 95.44 83 SER A C 1
ATOM 677 O O . SER A 1 83 ? 0.901 -0.046 -5.043 1.00 95.44 83 SER A O 1
ATOM 679 N N . LYS A 1 84 ? 2.362 -1.720 -4.625 1.00 95.62 84 LYS A N 1
ATOM 680 C CA . LYS A 1 84 ? 2.184 -1.736 -3.167 1.00 95.62 84 LYS A CA 1
ATOM 681 C C . LYS A 1 84 ? 2.627 -0.407 -2.558 1.00 95.62 84 LYS A C 1
ATOM 683 O O . LYS A 1 84 ? 1.818 0.214 -1.882 1.00 95.62 84 LYS A O 1
ATOM 688 N N . GLU A 1 85 ? 3.845 0.051 -2.849 1.00 94.81 85 GLU A N 1
ATOM 689 C CA . GLU A 1 85 ? 4.387 1.323 -2.339 1.00 94.81 85 GLU A CA 1
ATOM 690 C C . GLU A 1 85 ? 3.461 2.505 -2.644 1.00 94.81 85 GLU A C 1
ATOM 692 O O . GLU A 1 85 ? 3.049 3.214 -1.734 1.00 94.81 85 GLU A O 1
ATOM 697 N N . ILE A 1 86 ? 3.037 2.659 -3.904 1.00 95.00 86 ILE A N 1
ATOM 698 C CA . ILE A 1 86 ? 2.123 3.742 -4.304 1.00 95.00 86 ILE A CA 1
ATOM 699 C C . ILE A 1 86 ? 0.785 3.653 -3.554 1.00 95.00 86 ILE A C 1
ATOM 701 O O . ILE A 1 86 ? 0.199 4.673 -3.194 1.00 95.00 86 ILE A O 1
ATOM 705 N N . THR A 1 87 ? 0.277 2.439 -3.325 1.00 96.50 87 THR A N 1
ATOM 706 C CA . THR A 1 87 ? -0.983 2.249 -2.590 1.00 96.50 87 THR A CA 1
ATOM 707 C C . THR A 1 87 ? -0.820 2.617 -1.115 1.00 96.50 87 THR A C 1
ATOM 709 O O . THR A 1 87 ? -1.715 3.245 -0.555 1.00 96.50 87 THR A O 1
ATOM 712 N N . VAL A 1 88 ? 0.319 2.280 -0.503 1.00 96.88 88 VAL A N 1
ATOM 713 C CA . VAL A 1 88 ? 0.660 2.670 0.875 1.00 96.88 88 VAL A CA 1
ATOM 714 C C . VAL A 1 88 ? 0.792 4.190 0.991 1.00 96.88 88 VAL A C 1
ATOM 716 O O . VAL A 1 88 ? 0.175 4.777 1.874 1.00 96.88 88 VAL A O 1
ATOM 719 N N . GLU A 1 89 ? 1.500 4.846 0.067 1.00 95.94 89 GLU A N 1
ATOM 720 C CA . GLU A 1 89 ? 1.623 6.313 0.026 1.00 95.94 89 GLU A CA 1
ATOM 721 C C . GLU A 1 89 ? 0.252 7.001 -0.098 1.00 95.94 89 GLU A C 1
ATOM 723 O O . GLU A 1 89 ? -0.037 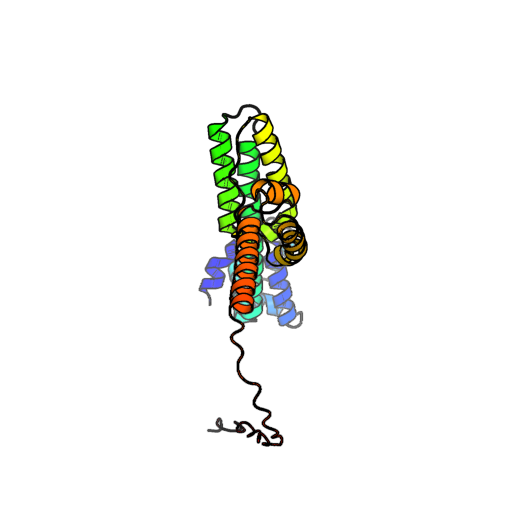7.979 0.599 1.00 95.94 89 GLU A O 1
ATOM 728 N N . LEU A 1 90 ? -0.623 6.481 -0.967 1.00 97.38 90 LEU A N 1
ATOM 729 C CA . LEU A 1 90 ? -1.977 7.006 -1.146 1.00 97.38 90 LEU A CA 1
ATOM 730 C C . LEU A 1 90 ? -2.836 6.806 0.108 1.00 97.38 90 LEU A C 1
ATOM 732 O O . LEU A 1 90 ? -3.592 7.705 0.481 1.00 97.38 90 LEU A O 1
ATOM 736 N N . LEU A 1 91 ? -2.720 5.641 0.749 1.00 97.62 91 LEU A N 1
ATOM 737 C CA . LEU A 1 91 ? -3.427 5.325 1.985 1.00 97.62 91 LEU A CA 1
ATOM 738 C C . LEU A 1 91 ? -2.981 6.242 3.126 1.00 97.62 91 LEU A C 1
ATOM 740 O O . LEU A 1 91 ? -3.846 6.851 3.750 1.00 97.62 91 LEU A O 1
ATOM 744 N N . SER A 1 92 ? -1.669 6.395 3.342 1.00 97.56 92 SER A N 1
ATOM 745 C CA . SER A 1 92 ? -1.105 7.340 4.320 1.00 97.56 92 SER A CA 1
ATOM 746 C C . SER A 1 92 ? -1.654 8.740 4.059 1.00 97.56 92 SER A C 1
ATOM 748 O O . SER A 1 92 ? -2.355 9.281 4.905 1.00 97.56 92 SER A O 1
ATOM 750 N N . THR A 1 93 ? -1.530 9.253 2.828 1.00 98.00 93 THR A N 1
ATOM 751 C CA . THR A 1 93 ? -2.057 10.578 2.447 1.00 98.00 93 THR A CA 1
ATOM 752 C C . THR A 1 93 ? -3.546 10.742 2.779 1.00 98.00 93 THR A C 1
ATOM 754 O O . THR A 1 93 ? -3.973 11.791 3.269 1.00 98.00 93 THR A O 1
ATOM 757 N N . TYR A 1 94 ? -4.364 9.722 2.505 1.00 98.19 94 TYR A N 1
ATOM 758 C CA . TYR A 1 94 ? -5.795 9.770 2.789 1.00 98.19 94 TYR A CA 1
ATOM 759 C C . TYR A 1 94 ? -6.096 9.742 4.294 1.00 98.19 94 TYR A C 1
ATOM 761 O O . TYR A 1 94 ? -6.960 10.490 4.759 1.00 98.19 94 TYR A O 1
ATOM 769 N N . LEU A 1 95 ? -5.368 8.933 5.065 1.00 98.00 95 LEU A N 1
ATOM 770 C CA . LEU A 1 95 ? -5.477 8.889 6.521 1.00 98.00 95 LEU A CA 1
ATOM 771 C C . LEU A 1 95 ? -5.019 10.206 7.153 1.00 98.00 95 LEU A C 1
ATOM 773 O O . LEU A 1 95 ? -5.761 10.753 7.968 1.00 98.00 95 LEU A O 1
ATOM 777 N N . SER A 1 96 ? -3.892 10.780 6.720 1.00 98.00 96 SER A N 1
ATOM 778 C CA . SER A 1 96 ? -3.424 12.091 7.184 1.00 98.00 96 SER A CA 1
ATOM 779 C C . SER A 1 96 ? -4.432 13.194 6.839 1.00 98.00 96 SER A C 1
ATOM 781 O O . SER A 1 96 ? -4.668 14.089 7.650 1.00 98.00 96 SER A O 1
ATOM 783 N N . TYR A 1 97 ? -5.092 13.120 5.674 1.00 98.00 97 TYR A N 1
ATOM 784 C CA . TYR A 1 97 ? -6.189 14.029 5.331 1.00 98.00 97 TYR A CA 1
ATOM 785 C C . TYR A 1 97 ? -7.347 13.910 6.331 1.00 98.00 97 TYR A C 1
ATOM 787 O O . TYR A 1 97 ? -7.744 14.916 6.920 1.00 98.00 97 TYR A O 1
ATOM 795 N N . LEU A 1 98 ? -7.859 12.698 6.578 1.00 97.56 98 LEU A N 1
ATOM 796 C CA . LEU A 1 98 ? -8.930 12.476 7.556 1.00 97.56 98 LEU A CA 1
ATOM 797 C C . LEU A 1 98 ? -8.521 12.947 8.959 1.00 97.56 98 LEU A C 1
ATOM 799 O O . LEU A 1 98 ? -9.297 13.619 9.634 1.00 97.56 98 LEU A O 1
ATOM 803 N N . TYR A 1 99 ? -7.294 12.652 9.375 1.00 97.44 99 TYR A N 1
ATOM 804 C CA . TYR A 1 99 ? -6.734 13.108 10.641 1.00 97.44 99 TYR A CA 1
ATOM 805 C C . TYR A 1 99 ? -6.714 14.640 10.738 1.00 97.44 99 TYR A C 1
ATOM 807 O O . TYR A 1 99 ? -7.245 15.210 11.691 1.00 97.44 99 TYR A O 1
ATOM 815 N N . SER A 1 100 ? -6.185 15.321 9.719 1.00 97.00 100 SER A N 1
ATOM 816 C CA . SER A 1 100 ? -6.122 16.786 9.678 1.00 97.00 100 SER A CA 1
ATOM 817 C C . SER A 1 100 ? -7.509 17.431 9.729 1.00 97.00 100 SER A C 1
ATOM 819 O O . SER A 1 100 ? -7.704 18.436 10.411 1.00 97.00 100 SER A O 1
ATOM 821 N N . GLU A 1 101 ? -8.500 16.823 9.072 1.00 96.44 101 GLU A N 1
ATOM 822 C CA . GLU A 1 101 ? -9.889 17.266 9.129 1.00 96.44 101 GLU A CA 1
ATOM 823 C C . GLU A 1 101 ? -10.483 17.110 10.533 1.00 96.44 101 GLU A C 1
ATOM 825 O O . GLU A 1 101 ? -11.223 17.989 10.972 1.00 96.44 101 GLU A O 1
ATOM 830 N N . ALA A 1 102 ? -10.152 16.029 11.246 1.00 94.81 102 ALA A N 1
ATOM 831 C CA . ALA A 1 102 ? -10.618 15.784 12.610 1.00 94.81 102 ALA A CA 1
ATOM 832 C C . ALA A 1 102 ? -9.947 16.694 13.656 1.00 94.81 102 ALA A C 1
ATOM 834 O O . ALA A 1 102 ? -10.552 16.978 14.691 1.00 94.81 102 ALA A O 1
ATOM 835 N N . MET A 1 103 ? -8.729 17.174 13.382 1.00 95.50 103 MET A N 1
ATOM 836 C CA . MET A 1 103 ? -7.935 18.008 14.295 1.00 95.50 103 MET A CA 1
ATOM 837 C C . MET A 1 103 ? -8.153 19.516 14.153 1.00 95.50 103 MET A C 1
ATOM 839 O O . MET A 1 103 ? -7.491 20.302 14.829 1.00 95.50 103 MET A O 1
ATOM 843 N N . LYS A 1 104 ? -9.097 19.953 13.316 1.00 94.38 104 LYS A N 1
ATOM 844 C CA . LYS A 1 104 ? -9.442 21.376 13.206 1.00 94.38 104 LYS A CA 1
ATOM 845 C C . LYS A 1 104 ? -9.903 21.944 14.556 1.00 94.38 104 LYS A C 1
ATOM 847 O O . LYS A 1 104 ? -10.640 21.296 15.306 1.00 94.38 104 LYS A O 1
ATOM 852 N N . GLU A 1 105 ? -9.484 23.179 14.848 1.00 84.88 105 GLU A N 1
ATOM 853 C CA . GLU A 1 105 ? -9.767 23.859 16.123 1.00 84.88 105 GLU A CA 1
ATOM 854 C C . GLU A 1 105 ? -11.270 23.978 16.389 1.00 84.88 105 GLU A C 1
ATOM 856 O O . GLU A 1 105 ? -11.740 23.636 17.475 1.00 84.88 105 GLU A O 1
ATOM 861 N N . ILE A 1 106 ? -12.023 24.405 15.371 1.00 83.19 106 ILE A N 1
ATOM 862 C CA . ILE A 1 106 ? -13.477 24.544 15.415 1.00 83.19 106 ILE A CA 1
ATOM 863 C C . ILE A 1 106 ? -14.080 23.381 14.636 1.00 83.19 106 ILE A C 1
ATOM 865 O O . ILE A 1 106 ? -14.122 23.392 13.404 1.00 83.19 106 ILE A O 1
ATOM 869 N N . ILE A 1 107 ? -14.547 22.373 15.366 1.00 84.19 107 ILE A N 1
ATOM 870 C CA . ILE A 1 107 ? -15.186 21.201 14.786 1.00 84.19 107 ILE A CA 1
ATOM 871 C C . ILE A 1 107 ? -16.451 20.844 15.558 1.00 84.19 107 ILE A C 1
ATOM 873 O O . ILE A 1 107 ? -16.470 20.805 16.786 1.00 84.19 107 ILE A O 1
ATOM 877 N N . ASP A 1 108 ? -17.525 20.592 14.817 1.00 91.50 108 ASP A N 1
ATOM 878 C CA . ASP A 1 108 ? -18.758 20.063 15.382 1.00 91.50 108 ASP A CA 1
ATOM 879 C C . ASP A 1 108 ? -18.546 18.600 15.842 1.00 91.50 108 ASP A C 1
ATOM 881 O O . ASP A 1 108 ? -18.005 17.797 15.069 1.00 91.50 108 ASP A O 1
ATOM 885 N N . PRO A 1 109 ? -18.980 18.209 17.058 1.00 91.25 109 PRO A N 1
ATOM 886 C CA . PRO A 1 109 ? -18.799 16.849 17.571 1.00 91.25 109 PRO A CA 1
ATOM 887 C C . PRO A 1 109 ? -19.372 15.743 16.671 1.00 91.25 109 PRO A C 1
ATOM 889 O O . PRO A 1 109 ? -18.784 14.664 16.565 1.00 91.25 109 PRO A O 1
ATOM 892 N N . GLN A 1 110 ? -20.496 15.989 15.985 1.00 90.88 110 GLN A N 1
ATOM 893 C CA . GLN A 1 110 ? -21.072 15.005 15.059 1.00 90.88 110 GLN A CA 1
ATOM 894 C C . GLN A 1 110 ? -20.232 14.887 13.786 1.00 90.88 110 GLN A C 1
ATOM 896 O O . GLN A 1 110 ? -20.009 13.783 13.280 1.00 90.88 110 GLN A O 1
ATOM 901 N N . TYR A 1 111 ? -19.722 16.005 13.269 1.00 93.19 111 TYR A N 1
ATOM 902 C CA . TYR A 1 111 ? -18.795 15.996 12.141 1.00 93.19 111 TYR A CA 1
ATOM 903 C C . TYR A 1 111 ? -17.485 15.263 12.474 1.00 93.19 111 TYR A C 1
ATOM 905 O O . TYR A 1 111 ? -17.066 14.409 11.687 1.00 93.19 111 TYR A O 1
ATOM 913 N N . PHE A 1 112 ? -16.907 15.506 13.657 1.00 95.19 112 PHE A N 1
ATOM 914 C CA . PHE A 1 112 ? -15.743 14.776 14.171 1.00 95.19 112 PHE A CA 1
ATOM 915 C C . PHE A 1 112 ? -15.990 13.261 14.182 1.00 95.19 112 PHE A C 1
ATOM 917 O O . PHE A 1 112 ? -15.232 12.505 13.574 1.00 95.19 112 PHE A O 1
ATOM 924 N N . LEU A 1 113 ? -17.109 12.809 14.764 1.00 93.62 113 LEU A N 1
ATOM 925 C CA . LEU A 1 113 ? -17.475 11.388 14.791 1.00 93.62 113 LEU A CA 1
ATOM 926 C C . LEU A 1 113 ? -17.547 10.756 13.407 1.00 93.62 113 LEU A C 1
ATOM 928 O O . LEU A 1 113 ? -17.127 9.615 13.221 1.00 93.62 113 LEU A O 1
ATOM 932 N N . ARG A 1 114 ? -18.109 11.466 12.426 1.00 94.50 114 ARG A N 1
ATOM 933 C CA . ARG A 1 114 ? -18.186 10.957 11.052 1.00 94.50 114 ARG A CA 1
ATOM 934 C C . ARG A 1 114 ? -16.803 10.782 10.439 1.00 94.50 114 ARG A C 1
ATOM 936 O O . ARG A 1 114 ? -16.614 9.829 9.688 1.00 94.50 114 ARG A O 1
ATOM 943 N N . ILE A 1 115 ? -15.868 11.689 10.718 1.00 96.12 115 ILE A N 1
ATOM 944 C CA . ILE A 1 115 ? -14.494 11.575 10.225 1.00 96.12 115 ILE A CA 1
ATOM 945 C C . ILE A 1 115 ? -13.794 10.402 10.898 1.00 96.12 115 ILE A C 1
ATOM 947 O O . ILE A 1 115 ? -13.259 9.557 10.188 1.00 96.12 115 ILE A O 1
ATOM 951 N N . VAL A 1 116 ? -13.878 10.282 12.226 1.00 94.75 116 VAL A N 1
ATOM 952 C CA . VAL A 1 116 ? -13.261 9.157 12.945 1.00 94.75 116 VAL A CA 1
ATOM 953 C C . VAL A 1 116 ? -13.837 7.822 12.478 1.00 94.75 116 VAL A C 1
ATOM 955 O O . VAL A 1 116 ? -13.090 6.898 12.189 1.00 94.75 116 VAL A O 1
ATOM 958 N N . LYS A 1 117 ? -15.156 7.726 12.275 1.00 93.69 117 LYS A N 1
ATOM 959 C CA . LYS A 1 117 ? -15.772 6.518 11.698 1.00 93.69 117 LYS A CA 1
ATOM 960 C C . LYS A 1 117 ? -15.231 6.186 10.306 1.00 93.69 117 LYS A C 1
ATOM 962 O O . LYS A 1 117 ? -15.061 5.014 9.993 1.00 93.69 117 LYS A O 1
ATOM 967 N N . LYS A 1 118 ? -14.971 7.189 9.460 1.00 96.00 118 LYS A N 1
ATOM 968 C CA . LYS A 1 118 ? -14.340 6.972 8.147 1.00 96.00 118 LYS A CA 1
ATOM 969 C C . LYS A 1 118 ? -12.883 6.543 8.285 1.00 96.00 118 LYS A C 1
ATOM 971 O O . LYS A 1 118 ? -12.458 5.676 7.530 1.00 96.00 118 LYS A O 1
ATOM 976 N N . PHE A 1 119 ? -12.150 7.127 9.226 1.00 95.69 119 PHE A N 1
ATOM 977 C CA . PHE A 1 119 ? -10.763 6.780 9.520 1.00 95.69 119 PHE A CA 1
ATOM 978 C C . PHE A 1 119 ? -10.653 5.317 9.964 1.00 95.69 119 PHE A C 1
ATOM 980 O O . PHE A 1 119 ? -9.958 4.540 9.316 1.00 95.69 119 PHE A O 1
ATOM 987 N N . GLU A 1 120 ? -11.439 4.903 10.961 1.00 92.19 120 GLU A N 1
ATOM 988 C CA . GLU A 1 120 ? -11.458 3.513 11.439 1.00 92.19 120 GLU A CA 1
ATOM 989 C C . GLU A 1 120 ? -11.943 2.534 10.369 1.00 92.19 120 GLU A C 1
ATOM 991 O O . GLU A 1 120 ? -11.354 1.472 10.179 1.00 92.19 120 GLU A O 1
ATOM 996 N N . LYS A 1 121 ? -12.969 2.909 9.594 1.00 93.12 121 LYS A N 1
ATOM 997 C CA . LYS A 1 121 ? -13.403 2.090 8.459 1.00 93.12 121 LYS A CA 1
ATOM 998 C C . LYS A 1 121 ? -12.280 1.908 7.436 1.00 93.12 121 LYS A C 1
ATOM 1000 O O . LYS A 1 121 ? -12.069 0.803 6.961 1.00 93.12 121 LYS A O 1
ATOM 1005 N N . THR A 1 122 ? -11.547 2.973 7.119 1.00 95.19 122 THR A N 1
ATOM 1006 C CA . THR A 1 122 ? -10.425 2.910 6.174 1.00 95.19 122 THR A CA 1
ATOM 1007 C C . THR A 1 122 ? -9.305 2.019 6.714 1.00 95.19 122 THR A C 1
ATOM 1009 O O . THR A 1 122 ? -8.767 1.210 5.966 1.00 95.19 122 THR A O 1
ATOM 1012 N N . LYS A 1 123 ? -8.989 2.101 8.014 1.00 92.50 123 LYS A N 1
ATOM 1013 C CA . LYS A 1 123 ? -8.035 1.185 8.659 1.00 92.50 123 LYS A CA 1
ATOM 1014 C C . LYS A 1 123 ? -8.458 -0.277 8.505 1.00 92.50 123 LYS A C 1
ATOM 1016 O O . LYS A 1 123 ? -7.640 -1.108 8.124 1.00 92.50 123 LYS A O 1
ATOM 1021 N N . SER A 1 124 ? -9.731 -0.573 8.761 1.00 90.06 124 SER A N 1
ATOM 1022 C CA . SER A 1 124 ? -10.290 -1.923 8.636 1.00 90.06 124 SER A CA 1
ATOM 1023 C C . SER A 1 124 ? -10.272 -2.426 7.184 1.00 90.06 124 SER A C 1
ATOM 1025 O O . SER A 1 124 ? -9.737 -3.501 6.918 1.00 90.06 124 SER A O 1
ATOM 1027 N N . ASP A 1 125 ? -10.743 -1.616 6.227 1.00 92.19 125 ASP A N 1
ATOM 1028 C CA . ASP A 1 125 ? -10.802 -1.971 4.799 1.00 92.19 125 ASP A CA 1
ATOM 1029 C C . ASP A 1 125 ? -9.402 -2.268 4.205 1.00 92.19 125 ASP A C 1
ATOM 1031 O O . ASP A 1 125 ? -9.283 -3.040 3.251 1.00 92.19 125 ASP A O 1
ATOM 1035 N N . TYR A 1 126 ? -8.337 -1.685 4.773 1.00 93.56 126 TYR A N 1
ATOM 1036 C CA . TYR A 1 126 ? -6.955 -1.813 4.292 1.00 93.56 126 TYR A CA 1
ATOM 1037 C C . TYR A 1 126 ? -5.982 -2.398 5.330 1.00 93.56 126 TYR A C 1
ATOM 1039 O O . TYR A 1 126 ? -4.785 -2.108 5.274 1.00 93.56 126 TYR A O 1
ATOM 1047 N N . VAL A 1 127 ? -6.452 -3.259 6.242 1.00 87.88 127 VAL A N 1
ATOM 1048 C CA . VAL A 1 127 ? -5.658 -3.781 7.377 1.00 87.88 127 VAL A CA 1
ATOM 1049 C C . VAL A 1 127 ? -4.272 -4.318 6.984 1.00 87.88 127 VAL A C 1
ATOM 1051 O O . VAL A 1 127 ? -3.287 -4.038 7.659 1.00 87.88 127 VAL A O 1
ATOM 1054 N N . GLY A 1 128 ? -4.158 -5.010 5.844 1.00 87.06 128 GLY A N 1
ATOM 1055 C CA . GLY A 1 128 ? -2.884 -5.571 5.374 1.00 87.06 128 GLY A CA 1
ATOM 1056 C C . GLY A 1 128 ? -1.848 -4.531 4.925 1.00 87.06 128 GLY A C 1
ATOM 1057 O O . GLY A 1 128 ? -0.665 -4.852 4.853 1.00 87.06 128 GLY A O 1
ATOM 1058 N N . LEU A 1 129 ? -2.273 -3.301 4.618 1.00 91.44 129 LEU A N 1
ATOM 1059 C CA . LEU A 1 129 ? -1.393 -2.180 4.268 1.00 91.44 129 LEU A CA 1
ATOM 1060 C C . LEU A 1 129 ? -1.131 -1.249 5.456 1.00 91.44 129 LEU A C 1
ATOM 1062 O O . LEU A 1 129 ? -0.073 -0.630 5.498 1.00 91.44 129 LEU A O 1
ATOM 1066 N N . ILE A 1 130 ? -2.053 -1.175 6.424 1.00 89.94 130 ILE A N 1
ATOM 1067 C CA . ILE A 1 130 ? -1.892 -0.375 7.654 1.00 89.94 130 ILE A CA 1
ATOM 1068 C C . ILE A 1 130 ? -0.640 -0.774 8.431 1.00 89.94 130 ILE A C 1
ATOM 1070 O O . ILE A 1 130 ? -0.018 0.057 9.075 1.00 89.94 130 ILE A O 1
ATOM 1074 N N . TRP A 1 131 ? -0.223 -2.027 8.314 1.00 85.44 131 TRP A N 1
ATOM 1075 C CA . TRP A 1 131 ? 0.999 -2.542 8.922 1.00 85.44 131 TRP A CA 1
ATOM 1076 C C . TRP A 1 131 ? 2.284 -1.854 8.464 1.00 85.44 131 TRP A C 1
ATOM 1078 O O . TRP A 1 131 ? 3.252 -1.838 9.212 1.00 85.44 131 TRP A O 1
ATOM 1088 N N . GLU A 1 132 ? 2.308 -1.300 7.254 1.00 90.88 132 GLU A N 1
ATOM 1089 C CA . GLU A 1 132 ? 3.447 -0.513 6.760 1.00 90.88 132 GLU A CA 1
ATOM 1090 C C . GLU A 1 132 ? 3.439 0.920 7.325 1.00 90.88 132 GLU A C 1
ATOM 1092 O O . GLU A 1 132 ? 4.398 1.661 7.142 1.00 90.88 132 GLU A O 1
ATOM 1097 N N . LEU A 1 133 ? 2.346 1.313 7.988 1.00 92.75 133 LEU A N 1
ATOM 1098 C CA . LEU A 1 133 ? 2.073 2.651 8.516 1.00 92.75 133 LEU A CA 1
ATOM 1099 C C . LEU A 1 133 ? 1.788 2.621 10.028 1.00 92.75 133 LEU A C 1
ATOM 1101 O O . LEU A 1 133 ? 1.183 3.550 10.550 1.00 92.75 133 LEU A O 1
ATOM 1105 N N . GLU A 1 134 ? 2.163 1.543 10.720 1.00 87.75 134 GLU A N 1
ATOM 1106 C CA . GLU A 1 134 ? 1.743 1.256 12.098 1.00 87.75 134 GLU A CA 1
ATOM 1107 C C . GLU A 1 134 ? 2.065 2.411 13.051 1.00 87.75 134 GLU A C 1
ATOM 1109 O O . GLU A 1 134 ? 1.154 2.939 13.680 1.00 87.75 134 GLU A O 1
ATOM 1114 N N . GLU A 1 135 ? 3.314 2.883 13.058 1.00 88.56 135 GLU A N 1
ATOM 1115 C CA . GLU A 1 135 ? 3.755 3.988 13.919 1.00 88.56 135 GLU A CA 1
ATOM 1116 C C . GLU A 1 135 ? 2.941 5.276 13.677 1.00 88.56 135 GLU A C 1
ATOM 1118 O O . GLU A 1 135 ? 2.425 5.878 14.620 1.00 88.56 135 GLU A O 1
ATOM 1123 N N . GLU A 1 136 ? 2.761 5.673 12.409 1.00 92.44 136 GLU A N 1
ATOM 1124 C CA . GLU A 1 136 ? 2.001 6.877 12.037 1.00 92.44 136 GLU A CA 1
ATOM 1125 C C . GLU A 1 136 ? 0.518 6.738 12.428 1.00 92.44 136 GLU A C 1
ATOM 1127 O O . GLU A 1 136 ? -0.093 7.654 12.986 1.00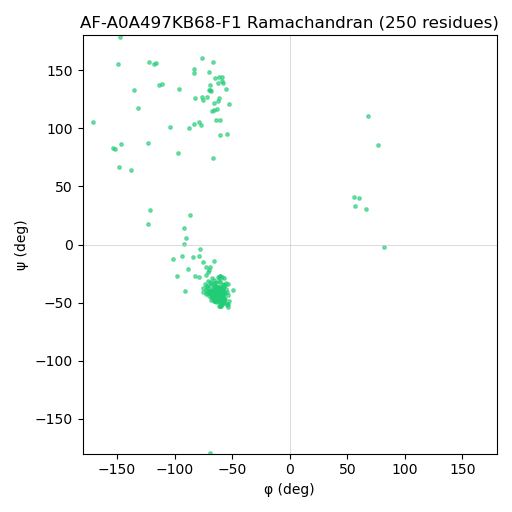 92.44 136 GLU A O 1
ATOM 1132 N N . VAL A 1 137 ? -0.078 5.578 12.152 1.00 93.25 137 VAL A N 1
ATOM 1133 C CA . VAL A 1 137 ? -1.502 5.323 12.391 1.00 93.25 137 VAL A CA 1
ATOM 1134 C C . VAL A 1 137 ? -1.808 5.191 13.882 1.00 93.25 137 VAL A C 1
ATOM 1136 O O . VAL A 1 137 ? -2.875 5.636 14.319 1.00 93.25 137 VAL A O 1
ATOM 1139 N N . GLU A 1 138 ? -0.909 4.612 14.675 1.00 89.50 138 GLU A N 1
ATOM 1140 C CA . GLU A 1 138 ? -1.037 4.534 16.131 1.00 89.50 138 GLU A CA 1
ATOM 1141 C C . GLU A 1 138 ? -1.003 5.922 16.767 1.00 89.50 138 GLU A C 1
ATOM 1143 O O . GLU A 1 138 ? -1.898 6.249 17.552 1.00 89.50 138 GLU A O 1
ATOM 1148 N N . GLU A 1 139 ? -0.049 6.771 16.373 1.00 92.38 139 GLU A N 1
ATOM 1149 C CA . GLU A 1 139 ? 0.029 8.154 16.850 1.00 92.38 139 GLU A CA 1
ATOM 1150 C C . GLU A 1 139 ? -1.249 8.934 16.498 1.00 92.38 139 GLU A C 1
ATOM 1152 O O . GLU A 1 139 ? -1.864 9.572 17.361 1.00 92.38 139 GLU A O 1
ATOM 1157 N N . MET A 1 140 ? -1.719 8.827 15.250 1.00 95.19 140 MET A N 1
ATOM 1158 C CA . MET A 1 140 ? -2.985 9.438 14.832 1.00 95.19 140 MET A CA 1
ATOM 1159 C C . MET A 1 140 ? -4.165 8.926 15.661 1.00 95.19 140 MET A C 1
ATOM 1161 O O . MET A 1 140 ? -4.988 9.720 16.121 1.00 95.19 140 MET A O 1
ATOM 1165 N N . THR A 1 141 ? -4.254 7.612 15.878 1.00 92.69 141 THR A N 1
ATOM 1166 C CA . THR A 1 141 ? -5.338 6.984 16.649 1.00 92.69 141 THR A CA 1
ATOM 1167 C C . THR A 1 141 ? -5.319 7.461 18.104 1.00 92.69 141 THR A C 1
ATOM 1169 O O . THR A 1 141 ? -6.369 7.802 18.654 1.00 92.69 141 THR A O 1
ATOM 1172 N N . TYR A 1 142 ? -4.139 7.549 18.722 1.00 91.06 142 TYR A N 1
ATOM 1173 C CA . TYR A 1 142 ? -3.967 8.080 20.074 1.00 91.06 142 TYR A CA 1
ATOM 1174 C C . TYR A 1 142 ? -4.472 9.524 20.174 1.00 91.06 142 TYR A C 1
ATOM 1176 O O . TYR A 1 142 ? -5.334 9.828 21.003 1.00 91.06 142 TYR A O 1
ATOM 1184 N N . ASN A 1 143 ? -4.020 10.394 19.271 1.00 94.44 143 ASN A N 1
ATOM 1185 C CA . ASN A 1 143 ? -4.416 11.799 19.266 1.00 94.44 143 ASN A CA 1
ATOM 1186 C C . ASN A 1 143 ? -5.926 11.966 19.014 1.00 94.44 143 ASN A C 1
ATOM 1188 O O . ASN A 1 143 ? -6.578 12.790 19.656 1.00 94.44 143 ASN A O 1
ATOM 1192 N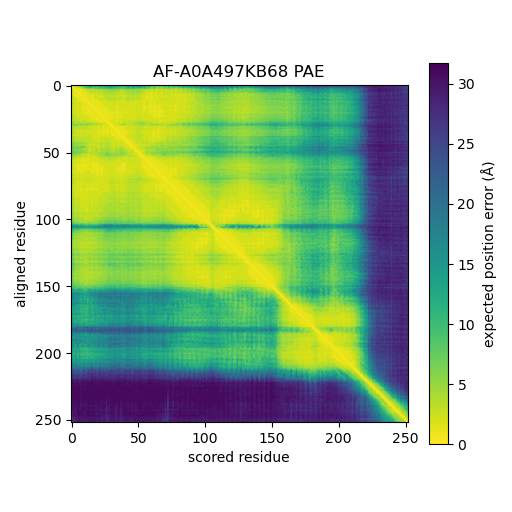 N . LEU A 1 144 ? -6.526 11.155 18.132 1.00 94.19 144 LEU A N 1
ATOM 1193 C CA . LEU A 1 144 ? -7.978 11.149 17.909 1.00 94.19 144 LEU A CA 1
ATOM 1194 C C . LEU A 1 144 ? -8.754 10.740 19.170 1.00 94.19 144 LEU A C 1
ATOM 1196 O O . LEU A 1 144 ? -9.815 11.306 19.443 1.00 94.19 144 LEU A O 1
ATOM 1200 N N . ARG A 1 145 ? -8.231 9.803 19.969 1.00 91.25 145 ARG A N 1
ATOM 1201 C CA . ARG A 1 145 ? -8.828 9.407 21.258 1.00 91.25 145 ARG A CA 1
ATOM 1202 C C . ARG A 1 145 ? -8.727 10.505 22.312 1.00 91.25 145 ARG A C 1
ATOM 1204 O O . ARG A 1 145 ? -9.687 10.701 23.056 1.00 91.25 145 ARG A O 1
ATOM 1211 N N . GLU A 1 146 ? -7.600 11.210 22.388 1.00 91.69 146 GLU A N 1
ATOM 1212 C CA . GLU A 1 146 ? -7.457 12.397 23.248 1.00 91.69 146 GLU A CA 1
ATOM 1213 C C . GLU A 1 146 ? -8.472 13.473 22.844 1.00 91.69 146 GLU A C 1
ATOM 1215 O O . GLU A 1 146 ? -9.283 13.917 23.657 1.00 91.69 146 GLU A O 1
ATOM 1220 N N . ARG A 1 147 ? -8.550 13.792 21.548 1.00 92.00 147 ARG A N 1
ATOM 1221 C CA . ARG A 1 147 ? -9.501 14.781 21.030 1.00 92.00 147 ARG A CA 1
ATOM 1222 C C . ARG A 1 147 ? -10.958 14.398 21.294 1.00 92.00 147 ARG A C 1
ATOM 1224 O O . ARG A 1 147 ? -11.781 15.258 21.606 1.00 92.00 147 ARG A O 1
ATOM 1231 N N . ALA A 1 148 ? -11.297 13.115 21.195 1.00 92.06 148 ALA A N 1
ATOM 1232 C CA . ALA A 1 148 ? -12.633 12.631 21.525 1.00 92.06 148 ALA A CA 1
ATOM 1233 C C . ALA A 1 148 ? -12.980 12.847 23.008 1.00 92.06 148 ALA A C 1
ATOM 1235 O O . ALA A 1 148 ? -14.121 13.203 23.315 1.00 92.06 148 ALA A O 1
ATOM 1236 N N . ARG A 1 149 ? -12.006 12.689 23.918 1.00 91.12 149 ARG A N 1
ATOM 1237 C CA . ARG A 1 149 ? -12.180 12.987 25.348 1.00 91.12 149 ARG A CA 1
ATOM 1238 C C . ARG A 1 149 ? -12.435 14.470 25.588 1.00 91.12 149 ARG A C 1
ATOM 1240 O O . ARG A 1 149 ? -13.379 14.791 26.310 1.00 91.12 149 ARG A O 1
ATOM 1247 N N . ASP A 1 150 ? -11.687 15.352 24.929 1.00 90.62 150 ASP A N 1
ATOM 1248 C CA . ASP A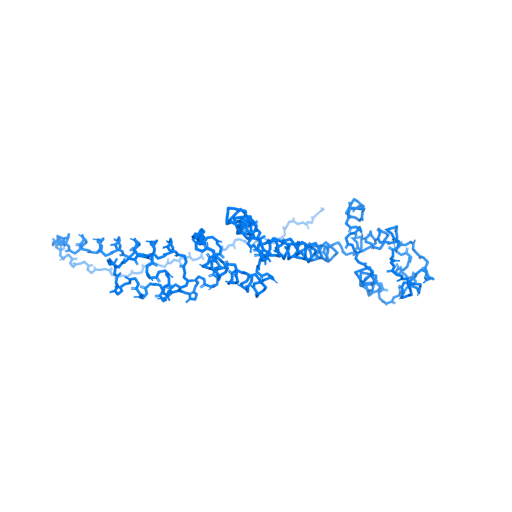 1 150 ? -11.894 16.806 25.020 1.00 90.62 150 ASP A CA 1
ATOM 1249 C C . ASP A 1 150 ? -13.299 17.212 24.560 1.00 90.62 150 ASP A C 1
ATOM 1251 O O . ASP A 1 150 ? -13.980 18.013 25.205 1.00 90.62 150 ASP A O 1
ATOM 1255 N N . LEU A 1 151 ? -13.764 16.607 23.464 1.00 91.06 151 LEU A N 1
ATOM 1256 C CA . LEU A 1 151 ? -15.100 16.829 22.912 1.00 91.06 151 LEU A CA 1
ATOM 1257 C C . LEU A 1 151 ? -16.207 16.080 23.679 1.00 91.06 151 LEU A C 1
ATOM 1259 O O . LEU A 1 151 ? -17.385 16.261 23.368 1.00 91.06 151 LEU A O 1
ATOM 1263 N N . LYS A 1 152 ? -15.853 15.265 24.684 1.00 91.81 152 LYS A N 1
ATOM 1264 C CA . LYS A 1 152 ? -16.759 14.414 25.478 1.00 91.81 152 LYS A CA 1
ATOM 1265 C C . LYS A 1 152 ? -17.598 13.465 24.623 1.00 91.81 152 LYS A C 1
ATOM 1267 O O . LYS A 1 152 ? -18.786 13.257 24.871 1.00 91.81 152 LYS A O 1
ATOM 1272 N N . VAL A 1 153 ? -16.968 12.881 23.611 1.00 90.38 153 VAL A N 1
ATOM 1273 C CA . VAL A 1 153 ? -17.601 11.959 22.677 1.00 90.38 153 VAL A CA 1
ATOM 1274 C C . VAL A 1 153 ? -17.061 10.543 22.868 1.00 90.38 153 VAL A C 1
ATOM 1276 O O . VAL A 1 153 ? -15.861 10.335 23.017 1.00 90.38 153 VAL A O 1
ATOM 1279 N N . SER A 1 154 ? -17.953 9.552 22.829 1.00 85.06 154 SER A N 1
ATOM 1280 C CA . SER A 1 154 ? -17.577 8.136 22.849 1.00 85.06 154 SER A CA 1
ATOM 1281 C C . SER A 1 154 ? -17.179 7.662 21.448 1.00 85.06 154 SER A C 1
ATOM 1283 O O . SER A 1 154 ? -17.935 7.828 20.486 1.00 85.06 154 SER A O 1
ATOM 1285 N N . LEU A 1 155 ? -15.982 7.085 21.337 1.00 81.69 155 LEU A N 1
ATOM 1286 C CA . LEU A 1 155 ? -15.495 6.455 20.113 1.00 81.69 155 LEU A CA 1
ATOM 1287 C C . LEU A 1 155 ? -16.010 5.014 19.986 1.00 81.69 155 LEU A C 1
ATOM 1289 O O . LEU A 1 155 ? -16.265 4.369 21.005 1.00 81.69 155 LEU A O 1
ATOM 1293 N N . PRO A 1 156 ? -16.171 4.504 18.752 1.00 71.81 156 PRO A N 1
ATOM 1294 C CA . PRO A 1 156 ? -16.480 3.095 18.534 1.00 71.81 156 PRO A CA 1
ATOM 1295 C C . PRO A 1 156 ? -15.359 2.196 19.082 1.00 71.81 156 PRO A C 1
ATOM 1297 O O . PRO A 1 156 ? -14.185 2.556 19.010 1.00 71.81 156 PRO A O 1
ATOM 1300 N N . GLU A 1 157 ? -15.732 1.035 19.629 1.00 72.75 157 GLU A N 1
ATOM 1301 C CA . GLU A 1 157 ? -14.773 0.020 20.085 1.00 72.75 157 GLU A CA 1
ATOM 1302 C C . GLU A 1 157 ? -13.985 -0.548 18.891 1.00 72.75 157 GLU A C 1
ATOM 1304 O O . GLU A 1 157 ? -14.540 -0.728 17.803 1.00 72.75 157 GLU A O 1
ATOM 1309 N N . GLU A 1 158 ? -12.697 -0.841 19.097 1.00 70.88 158 GLU A N 1
ATOM 1310 C CA . GLU A 1 158 ? -11.873 -1.494 18.078 1.00 70.88 158 GLU A CA 1
ATOM 1311 C C . GLU A 1 158 ? -12.326 -2.943 17.862 1.00 70.88 158 GLU A C 1
ATOM 1313 O O . GLU A 1 158 ? -12.525 -3.682 18.835 1.00 70.88 158 GLU A O 1
ATOM 1318 N N . PRO A 1 159 ? -12.500 -3.371 16.604 1.00 73.50 159 PRO A N 1
ATOM 1319 C CA . PRO A 1 159 ? -12.873 -4.742 16.303 1.00 73.50 159 PRO A CA 1
ATOM 1320 C C . PRO A 1 159 ? -11.665 -5.696 16.452 1.00 73.50 159 PRO A C 1
ATOM 1322 O O . PRO A 1 159 ? -10.510 -5.283 16.476 1.00 73.50 159 PRO A O 1
ATOM 1325 N N . ILE A 1 160 ? -11.912 -7.003 16.611 1.00 74.62 160 ILE A N 1
ATOM 1326 C CA . ILE A 1 160 ? -10.826 -7.999 16.789 1.00 74.62 160 ILE A CA 1
ATOM 1327 C C . ILE A 1 160 ? -10.012 -8.188 15.507 1.00 74.62 160 ILE A C 1
ATOM 1329 O O . ILE A 1 160 ? -8.824 -8.492 15.563 1.00 74.62 160 ILE A O 1
ATOM 1333 N N . ASP A 1 161 ? -10.654 -8.048 14.351 1.00 70.88 161 ASP A N 1
ATOM 1334 C CA . ASP A 1 161 ? -10.063 -8.290 13.033 1.00 70.88 161 ASP A CA 1
ATOM 1335 C C . ASP A 1 161 ? -8.937 -7.306 12.676 1.00 70.88 161 ASP A C 1
ATOM 1337 O O . ASP A 1 161 ? -8.147 -7.585 11.775 1.00 70.88 161 ASP A O 1
ATOM 1341 N N . THR A 1 162 ? -8.800 -6.202 13.416 1.00 70.06 162 THR A N 1
ATOM 1342 C CA . THR A 1 162 ? -7.674 -5.272 13.283 1.00 70.06 162 THR A CA 1
ATOM 1343 C C . THR A 1 162 ? -6.428 -5.694 14.068 1.00 70.06 162 THR A C 1
ATOM 1345 O O . THR A 1 162 ? -5.362 -5.119 13.851 1.00 70.06 162 THR A O 1
ATOM 1348 N N . ILE A 1 163 ? -6.514 -6.697 14.954 1.00 75.44 163 ILE A N 1
ATOM 1349 C CA . ILE A 1 163 ? -5.355 -7.197 15.710 1.00 75.44 163 ILE A CA 1
ATOM 1350 C C . ILE A 1 163 ? -4.477 -8.064 14.798 1.00 75.44 163 ILE A C 1
ATOM 1352 O O . ILE A 1 163 ? -4.929 -9.050 14.212 1.00 75.44 163 ILE A O 1
ATOM 1356 N N . ARG A 1 164 ? -3.178 -7.752 14.727 1.00 72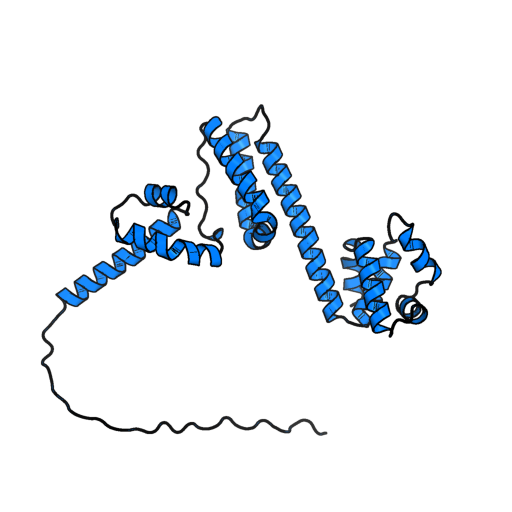.50 164 ARG A N 1
ATOM 1357 C CA . ARG A 1 164 ? -2.189 -8.589 14.025 1.00 72.50 164 ARG A CA 1
ATOM 1358 C C . ARG A 1 164 ? -2.097 -9.958 14.682 1.00 72.50 164 ARG A C 1
ATOM 1360 O O . ARG A 1 164 ? -2.030 -10.050 15.901 1.00 72.50 164 ARG A O 1
ATOM 1367 N N . SER A 1 165 ? -1.993 -11.029 13.896 1.00 80.50 165 SER A N 1
ATOM 1368 C CA . SER A 1 165 ? -1.859 -12.384 14.454 1.00 80.50 165 SER A CA 1
ATOM 1369 C C . SER A 1 165 ? -0.628 -12.532 15.354 1.00 80.50 165 SER A C 1
ATOM 1371 O O . SER A 1 165 ? -0.691 -13.237 16.352 1.00 80.50 165 SER A O 1
ATOM 1373 N N . THR A 1 166 ? 0.475 -11.847 15.041 1.00 79.56 166 THR A N 1
ATOM 1374 C CA . THR A 1 166 ? 1.680 -11.818 15.886 1.00 79.56 166 THR A CA 1
ATOM 1375 C C . THR A 1 166 ? 1.418 -11.123 17.216 1.00 79.56 166 THR A C 1
ATOM 1377 O O . THR A 1 166 ? 1.683 -11.702 18.262 1.00 79.56 166 THR A O 1
ATOM 1380 N N . HIS A 1 167 ? 0.807 -9.938 17.184 1.00 79.00 167 HIS A N 1
ATOM 1381 C CA . HIS A 1 167 ? 0.438 -9.214 18.397 1.00 79.00 167 HIS A CA 1
ATOM 1382 C C . HIS A 1 167 ? -0.578 -9.999 19.236 1.00 79.00 167 HIS A C 1
ATOM 1384 O O . HIS A 1 167 ? -0.465 -10.075 20.455 1.00 79.00 167 HIS A O 1
ATOM 1390 N N . LEU A 1 168 ? -1.526 -10.677 18.583 1.00 84.81 168 LEU A N 1
ATOM 1391 C CA . LEU A 1 168 ? -2.476 -11.563 19.242 1.00 84.81 168 LEU A CA 1
ATOM 1392 C C . LEU A 1 168 ? -1.759 -12.675 20.025 1.00 84.81 168 LEU A C 1
ATOM 1394 O O . LEU A 1 168 ? -2.148 -12.964 21.152 1.00 84.81 168 LEU A O 1
ATOM 1398 N N . LEU A 1 169 ? -0.711 -13.278 19.453 1.00 86.38 169 LEU A N 1
ATOM 1399 C CA . LEU A 1 169 ? 0.096 -14.302 20.128 1.00 86.38 169 LEU A CA 1
ATOM 1400 C C . LEU A 1 169 ? 0.857 -13.748 21.340 1.00 86.38 169 LEU A C 1
ATOM 1402 O O . LEU A 1 169 ? 1.025 -14.469 22.321 1.00 86.38 169 LEU A O 1
ATOM 1406 N N . GLU A 1 170 ? 1.285 -12.487 21.297 1.00 87.00 170 GLU A N 1
ATOM 1407 C CA . GLU A 1 170 ? 1.974 -11.820 22.408 1.00 87.00 170 GLU A CA 1
ATOM 1408 C C . GLU A 1 170 ? 1.024 -11.490 23.565 1.00 87.00 170 GLU A C 1
ATOM 1410 O O . GLU A 1 170 ? 1.363 -11.704 24.730 1.00 87.00 170 GLU A O 1
ATOM 1415 N N . ILE A 1 171 ? -0.181 -10.999 23.259 1.00 88.56 171 ILE A N 1
ATOM 1416 C CA . ILE A 1 171 ? -1.158 -10.577 24.276 1.00 88.56 171 ILE A CA 1
ATOM 1417 C C . ILE A 1 171 ? -1.969 -11.746 24.845 1.00 88.56 171 ILE A C 1
ATOM 1419 O O . ILE A 1 171 ? -2.425 -11.673 25.987 1.00 88.56 171 ILE A O 1
ATOM 1423 N N . LEU A 1 172 ? -2.154 -12.829 24.079 1.00 90.69 172 LEU A N 1
ATOM 1424 C CA . LEU A 1 172 ? -2.998 -13.972 24.450 1.00 90.69 172 LEU A CA 1
ATOM 1425 C C . LEU A 1 172 ? -2.662 -14.561 25.828 1.00 90.69 172 LEU A C 1
ATOM 1427 O O . LEU A 1 172 ? -3.593 -14.730 26.617 1.00 90.69 172 LEU A O 1
ATOM 1431 N N . PRO A 1 173 ? -1.389 -14.843 26.173 1.00 93.19 173 PRO A N 1
ATOM 1432 C CA . PRO A 1 173 ? -1.036 -15.362 27.492 1.00 93.19 173 PRO A CA 1
ATOM 1433 C C . PRO A 1 173 ? -1.499 -14.452 28.634 1.00 93.19 173 PRO A C 1
ATOM 1435 O O . PRO A 1 173 ? -2.048 -14.938 29.622 1.00 93.19 173 PRO A O 1
ATOM 1438 N N . SER A 1 174 ? -1.342 -13.136 28.479 1.00 90.75 174 SER A N 1
ATOM 1439 C CA . SER A 1 174 ? -1.767 -12.140 29.468 1.00 90.75 174 SER A CA 1
ATOM 1440 C C . SER A 1 174 ? -3.288 -12.068 29.577 1.00 90.75 174 SER A C 1
ATOM 1442 O O . SER A 1 174 ? -3.824 -12.063 30.684 1.00 90.75 174 SER A O 1
ATOM 1444 N N . VAL A 1 175 ? -3.996 -12.081 28.441 1.00 90.75 175 VAL A N 1
ATOM 1445 C CA . VAL A 1 175 ? -5.466 -12.108 28.412 1.00 90.75 175 VAL A CA 1
ATOM 1446 C C . VAL A 1 175 ? -5.986 -13.367 29.104 1.00 90.75 175 VAL A C 1
ATOM 1448 O O . VAL A 1 175 ? -6.828 -13.263 29.992 1.00 90.75 175 VAL A O 1
ATOM 1451 N N . ILE A 1 176 ? -5.451 -14.545 28.764 1.00 92.56 176 ILE A N 1
ATOM 1452 C CA . ILE A 1 176 ? -5.813 -15.819 29.400 1.00 92.56 176 ILE A CA 1
ATOM 1453 C C . ILE A 1 176 ? -5.546 -15.748 30.904 1.00 92.56 176 ILE A C 1
ATOM 1455 O O . ILE A 1 176 ? -6.440 -16.048 31.692 1.00 92.56 176 ILE A O 1
ATOM 1459 N N . TYR A 1 177 ? -4.354 -15.314 31.320 1.00 92.38 177 TYR A N 1
ATOM 1460 C CA . TYR A 1 177 ? -3.990 -15.213 32.733 1.00 92.38 177 TYR A CA 1
ATOM 1461 C C . TYR A 1 177 ? -4.965 -14.328 33.521 1.00 92.38 177 TYR A C 1
ATOM 1463 O O . TYR A 1 177 ? -5.488 -14.744 34.558 1.00 92.38 177 TYR A O 1
ATOM 1471 N N . CYS A 1 178 ? -5.254 -13.129 33.015 1.00 89.94 178 CYS A N 1
ATOM 1472 C CA . CYS A 1 178 ? -6.151 -12.188 33.676 1.00 89.94 178 CYS A CA 1
ATOM 1473 C C . CYS A 1 178 ? -7.596 -12.701 33.726 1.00 89.94 178 CYS A C 1
ATOM 1475 O O . CYS A 1 178 ? -8.223 -12.631 34.781 1.00 89.94 178 CYS A O 1
ATOM 1477 N N . VAL A 1 179 ? -8.098 -13.274 32.629 1.00 91.38 179 VAL A N 1
ATOM 1478 C CA . VAL A 1 179 ? -9.450 -13.850 32.567 1.00 91.38 179 VAL A CA 1
ATOM 1479 C C . VAL A 1 179 ? -9.591 -15.050 33.503 1.00 91.38 179 VAL A C 1
ATOM 1481 O O . VAL A 1 179 ? -10.603 -15.172 34.180 1.00 91.38 179 VAL A O 1
ATOM 1484 N N . THR A 1 180 ? -8.577 -15.913 33.606 1.00 90.19 180 THR A N 1
ATOM 1485 C CA . THR A 1 180 ? -8.622 -17.085 34.502 1.00 90.19 180 THR A CA 1
ATOM 1486 C C . THR A 1 180 ? -8.665 -16.669 35.976 1.00 90.19 180 THR A C 1
ATOM 1488 O O . THR A 1 180 ? -9.255 -17.362 36.801 1.00 90.19 180 THR A O 1
ATOM 1491 N N . ARG A 1 181 ? -8.052 -15.528 36.324 1.00 89.56 181 ARG A N 1
ATOM 1492 C CA . ARG A 1 181 ? -8.034 -15.009 37.699 1.00 89.56 181 ARG A CA 1
ATOM 1493 C C . ARG A 1 181 ? -9.336 -14.310 38.098 1.00 89.56 181 ARG A C 1
ATOM 1495 O O . ARG A 1 181 ? -9.650 -14.273 39.283 1.00 89.56 181 ARG A O 1
ATOM 1502 N N . ASP A 1 182 ? -10.059 -13.746 37.134 1.00 86.69 182 ASP A N 1
ATOM 1503 C CA . ASP A 1 182 ? -11.299 -12.996 37.353 1.00 86.69 182 ASP A CA 1
ATOM 1504 C C . ASP A 1 182 ? -12.352 -13.356 36.293 1.00 86.69 182 ASP A C 1
ATOM 1506 O O . ASP A 1 182 ? -12.753 -12.540 35.464 1.00 86.69 182 ASP A O 1
ATOM 1510 N N . ILE A 1 183 ? -12.782 -14.623 36.304 1.00 78.44 183 ILE A N 1
ATOM 1511 C CA . ILE A 1 183 ? -13.696 -15.192 35.296 1.00 78.44 183 ILE A CA 1
ATOM 1512 C C . ILE A 1 183 ? -15.044 -14.456 35.275 1.00 78.44 183 ILE A C 1
ATOM 1514 O O . ILE A 1 183 ? -15.667 -14.331 34.223 1.00 78.44 183 ILE A O 1
ATOM 1518 N N . THR A 1 184 ? -15.484 -13.946 36.427 1.00 80.00 184 THR A N 1
ATOM 1519 C CA . THR A 1 184 ? -16.744 -13.205 36.596 1.00 80.00 184 THR A CA 1
ATOM 1520 C C . THR A 1 184 ? -16.590 -11.690 36.439 1.00 80.00 184 THR A C 1
ATOM 1522 O O . THR A 1 184 ? -17.562 -10.955 36.621 1.00 80.00 184 THR A O 1
ATOM 1525 N N . GLY A 1 185 ? -15.376 -11.211 36.158 1.00 82.88 185 GLY A N 1
ATOM 1526 C CA . GLY A 1 185 ? -15.065 -9.795 36.025 1.00 82.88 185 GLY A CA 1
ATOM 1527 C C . GLY A 1 185 ? -15.743 -9.149 34.818 1.00 82.88 185 GLY A C 1
ATOM 1528 O O . GLY A 1 185 ? -16.098 -9.807 33.842 1.00 82.88 185 GLY A O 1
ATOM 1529 N N . ASP A 1 186 ? -15.908 -7.826 34.871 1.00 88.62 186 ASP A N 1
ATOM 1530 C CA . ASP A 1 186 ? -16.437 -7.049 33.746 1.00 88.62 186 ASP A CA 1
ATOM 1531 C C . ASP A 1 186 ? -15.428 -7.054 32.575 1.00 88.62 186 ASP A C 1
ATOM 1533 O O . ASP A 1 186 ? -14.346 -6.459 32.704 1.00 88.62 186 ASP A O 1
ATOM 1537 N N . PRO A 1 187 ? -15.768 -7.654 31.413 1.00 86.50 187 PRO A N 1
ATOM 1538 C CA . PRO A 1 187 ? -14.864 -7.735 30.270 1.00 86.50 187 PRO A CA 1
ATOM 1539 C C . PRO A 1 187 ? -14.407 -6.367 29.761 1.00 86.50 1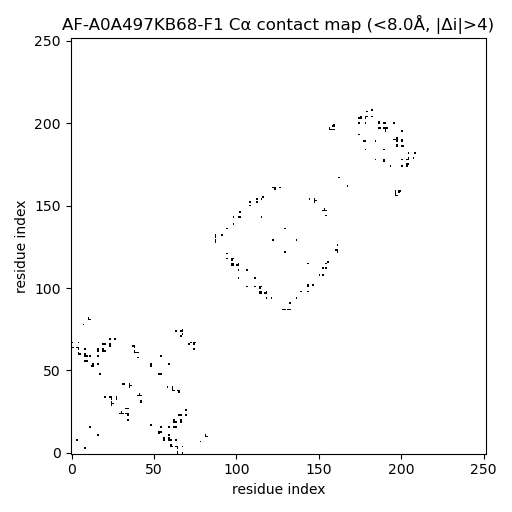87 PRO A C 1
ATOM 1541 O O . PRO A 1 187 ? -13.307 -6.256 29.227 1.00 86.50 187 PRO A O 1
ATOM 1544 N N . ALA A 1 188 ? -15.214 -5.313 29.938 1.00 84.62 188 ALA A N 1
ATOM 1545 C CA . ALA A 1 188 ? -14.853 -3.967 29.497 1.00 84.62 188 ALA A CA 1
ATOM 1546 C C . ALA A 1 188 ? -13.708 -3.369 30.333 1.00 84.62 188 ALA A C 1
ATOM 1548 O O . ALA A 1 188 ? -12.836 -2.679 29.796 1.00 84.62 188 ALA A O 1
ATOM 1549 N N . LYS A 1 189 ? -13.673 -3.662 31.639 1.00 86.25 189 LYS A N 1
ATOM 1550 C CA . LYS A 1 189 ? -12.597 -3.208 32.534 1.00 86.25 189 LYS A CA 1
ATOM 1551 C C . LYS A 1 189 ? -11.286 -3.924 32.232 1.00 86.25 189 LYS A C 1
ATOM 1553 O O . LYS A 1 189 ? -10.251 -3.271 32.124 1.00 86.25 189 LYS A O 1
ATOM 1558 N N . LEU A 1 190 ? -11.347 -5.242 32.041 1.00 85.75 190 LEU A N 1
ATOM 1559 C CA . LEU A 1 190 ? -10.199 -6.062 31.647 1.00 85.75 190 LEU A CA 1
ATOM 1560 C C . LEU A 1 190 ? -9.625 -5.617 30.299 1.00 85.75 190 LEU A C 1
ATOM 1562 O O . LEU A 1 190 ? -8.424 -5.371 30.200 1.00 85.75 190 LEU A O 1
ATOM 1566 N N . ALA A 1 191 ? -10.488 -5.426 29.302 1.00 85.88 191 ALA A N 1
ATOM 1567 C CA . ALA A 1 191 ? -10.111 -4.941 27.978 1.00 85.88 191 ALA A CA 1
ATOM 1568 C C . ALA A 1 191 ? -9.384 -3.592 28.042 1.00 85.88 191 ALA A C 1
ATOM 1570 O O . ALA A 1 191 ? -8.296 -3.444 27.490 1.00 85.88 191 ALA A O 1
ATOM 1571 N N . SER A 1 192 ? -9.935 -2.645 28.809 1.00 82.25 192 SER A N 1
ATOM 1572 C CA . SER A 1 192 ? -9.323 -1.328 29.017 1.00 82.25 192 SER A CA 1
ATOM 1573 C C . SER A 1 192 ? -7.963 -1.420 29.716 1.00 82.25 192 SER A C 1
ATOM 1575 O O . SER A 1 192 ? -7.047 -0.691 29.356 1.00 82.25 192 SER A O 1
ATOM 1577 N N . SER A 1 193 ? -7.814 -2.316 30.699 1.00 84.38 193 SER A N 1
ATOM 1578 C CA . SER A 1 193 ? -6.554 -2.480 31.440 1.00 84.38 193 SER A CA 1
ATOM 1579 C C . SER A 1 193 ? -5.438 -3.127 30.617 1.00 84.38 193 SER A C 1
ATOM 1581 O O . SER A 1 193 ? -4.268 -2.827 30.830 1.00 84.38 193 SER A O 1
ATOM 1583 N N . LEU A 1 194 ? -5.807 -4.005 29.681 1.00 83.00 194 LEU A N 1
ATOM 1584 C CA . LEU A 1 194 ? -4.877 -4.737 28.825 1.00 83.00 194 LEU A CA 1
ATOM 1585 C C . LEU A 1 194 ? -4.624 -4.033 27.486 1.00 83.00 194 LEU A C 1
ATOM 1587 O O . LEU A 1 194 ? -3.746 -4.460 26.747 1.00 83.00 194 LEU A O 1
ATOM 1591 N N . GLY A 1 195 ? -5.388 -2.984 27.163 1.00 79.44 195 GLY A N 1
ATOM 1592 C CA . GLY A 1 195 ? -5.307 -2.311 25.867 1.00 79.44 195 GLY A CA 1
ATOM 1593 C C . GLY A 1 195 ? -5.758 -3.196 24.702 1.00 79.44 195 GLY A C 1
ATOM 1594 O O . GLY A 1 195 ? -5.236 -3.059 23.603 1.00 79.44 195 GLY A O 1
ATOM 1595 N N . VAL A 1 196 ? -6.700 -4.118 24.933 1.00 84.94 196 VAL A N 1
ATOM 1596 C CA . VAL A 1 196 ? -7.166 -5.082 23.920 1.00 84.94 196 VAL A CA 1
ATOM 1597 C C . VAL A 1 196 ? -8.655 -4.904 23.616 1.00 84.94 196 VAL A C 1
ATOM 1599 O O . VAL A 1 196 ? -9.406 -4.453 24.484 1.00 84.94 196 VAL A O 1
ATOM 1602 N N . PRO A 1 197 ? -9.134 -5.316 22.428 1.00 86.94 197 PRO A N 1
ATOM 1603 C CA . PRO A 1 197 ? -10.557 -5.331 22.115 1.00 86.94 197 PRO A CA 1
ATOM 1604 C C . PRO A 1 197 ? -11.387 -6.129 23.122 1.00 86.94 197 PRO A C 1
ATOM 1606 O O . PRO A 1 197 ? -11.083 -7.278 23.451 1.00 86.94 197 PRO A O 1
ATOM 1609 N N . LYS A 1 198 ? -12.505 -5.546 23.561 1.00 88.44 198 LYS A N 1
ATOM 1610 C CA . LYS A 1 198 ? -13.436 -6.166 24.516 1.00 88.44 198 LYS A CA 1
ATOM 1611 C C . LYS A 1 198 ? -13.927 -7.535 24.067 1.00 88.44 198 LYS A C 1
ATOM 1613 O O . LYS A 1 198 ? -14.001 -8.462 24.872 1.00 88.44 198 LYS A O 1
ATOM 1618 N N . MET A 1 199 ? -14.222 -7.669 22.780 1.00 87.75 199 MET A N 1
ATOM 1619 C CA . MET A 1 199 ? -14.689 -8.925 22.211 1.00 87.75 199 MET A CA 1
ATOM 1620 C C . MET A 1 199 ? -13.639 -10.043 22.380 1.00 87.75 199 MET A C 1
ATOM 1622 O O . MET A 1 199 ? -14.020 -11.190 22.588 1.00 87.75 199 MET A O 1
ATOM 1626 N N . LEU A 1 200 ? -12.329 -9.740 22.357 1.00 88.75 200 LEU A N 1
ATOM 1627 C CA . LEU A 1 200 ? -11.282 -10.751 22.570 1.00 88.75 200 LEU A CA 1
ATOM 1628 C C . LEU A 1 200 ? -11.372 -11.318 23.990 1.00 88.75 200 LEU A C 1
ATOM 1630 O O . LEU A 1 200 ? -11.383 -12.533 24.177 1.00 88.75 200 LEU A O 1
ATOM 1634 N N . VAL A 1 201 ? -11.507 -10.436 24.983 1.00 90.12 201 VAL A N 1
ATOM 1635 C CA . VAL A 1 201 ? -11.683 -10.820 26.392 1.00 90.12 201 VAL A CA 1
ATOM 1636 C C . VAL A 1 201 ? -12.953 -11.652 26.573 1.00 90.12 201 VAL A C 1
ATOM 1638 O O . VAL A 1 201 ? -12.923 -12.670 27.259 1.00 90.12 201 VAL A O 1
ATOM 1641 N N . GLN A 1 202 ? -14.054 -11.265 25.923 1.00 90.75 202 GLN A N 1
ATOM 1642 C CA . GLN A 1 202 ? -15.319 -12.006 25.974 1.00 90.75 202 GLN A CA 1
ATOM 1643 C C . GLN A 1 202 ? -15.201 -13.409 25.372 1.00 90.75 202 GLN A C 1
ATOM 1645 O O . GLN A 1 202 ? -15.673 -14.370 25.976 1.00 90.75 202 GLN A O 1
ATOM 1650 N N . VAL A 1 203 ? -14.548 -13.542 24.214 1.00 90.88 203 VAL A N 1
ATOM 1651 C CA . VAL A 1 203 ? -14.331 -14.838 23.556 1.00 90.88 203 VAL A CA 1
ATOM 1652 C C . VAL A 1 203 ? -13.460 -15.747 24.424 1.00 90.88 203 VAL A C 1
ATOM 1654 O O . VAL A 1 203 ? -13.809 -16.909 24.630 1.00 90.88 203 VAL A O 1
ATOM 1657 N N . VAL A 1 204 ? -12.365 -15.223 24.984 1.00 91.69 204 VAL A N 1
ATOM 1658 C CA . VAL A 1 204 ? -11.475 -15.993 25.868 1.00 91.69 204 VAL A CA 1
ATOM 1659 C C . VAL A 1 204 ? -12.193 -16.399 27.162 1.00 91.69 204 VAL A C 1
ATOM 1661 O O . VAL A 1 204 ? -12.108 -17.556 27.566 1.00 91.69 204 VAL A O 1
ATOM 1664 N N . SER A 1 205 ? -12.954 -15.489 27.777 1.00 91.25 205 SER A N 1
ATOM 1665 C CA . SER A 1 205 ? -13.760 -15.766 28.977 1.00 91.25 205 SER A CA 1
ATOM 1666 C C . SER A 1 205 ? -14.805 -16.852 28.731 1.00 91.25 205 SER A C 1
ATOM 1668 O O . SER A 1 205 ? -14.857 -17.828 29.481 1.00 91.25 205 SER A O 1
ATOM 1670 N N . GLY A 1 206 ? -15.561 -16.759 27.633 1.00 90.88 206 GLY A N 1
ATOM 1671 C CA . GLY A 1 206 ? -16.545 -17.775 27.259 1.00 90.88 206 GLY A CA 1
ATOM 1672 C C . GLY A 1 206 ? -15.919 -19.150 27.003 1.00 90.88 206 GLY A C 1
ATOM 1673 O O . GLY A 1 206 ? -16.451 -20.165 27.457 1.00 90.88 206 GLY A O 1
ATOM 1674 N N . ALA A 1 207 ? -14.763 -19.198 26.332 1.00 91.25 207 ALA A N 1
ATOM 1675 C CA . ALA A 1 207 ? -14.048 -20.448 26.072 1.00 91.25 207 ALA A CA 1
ATOM 1676 C C . ALA A 1 207 ? -13.554 -21.118 27.368 1.00 91.25 207 ALA A C 1
ATOM 1678 O O . ALA A 1 207 ? -13.718 -22.329 27.546 1.00 91.25 207 ALA A O 1
ATOM 1679 N N . ILE A 1 208 ? -12.995 -20.337 28.298 1.00 90.50 208 ILE A N 1
ATOM 1680 C CA . ILE A 1 208 ? -12.528 -20.839 29.599 1.00 90.50 208 ILE A CA 1
ATOM 1681 C C . ILE A 1 208 ? -13.710 -21.334 30.443 1.00 90.50 208 ILE A C 1
ATOM 1683 O O . ILE A 1 208 ? -13.656 -22.454 30.950 1.00 90.50 208 ILE A O 1
ATOM 1687 N N . ALA A 1 209 ? -14.791 -20.553 30.543 1.00 87.94 209 ALA A N 1
ATOM 1688 C CA . ALA A 1 209 ? -15.989 -20.929 31.297 1.00 87.94 209 ALA A CA 1
ATOM 1689 C C . ALA A 1 209 ? -16.593 -22.251 30.792 1.00 87.94 209 ALA A C 1
ATOM 1691 O O . ALA A 1 209 ? -16.814 -23.170 31.578 1.00 87.94 209 ALA A O 1
ATOM 1692 N N . THR A 1 210 ? -16.739 -22.394 29.470 1.00 88.12 210 THR A N 1
ATOM 1693 C CA . THR A 1 210 ? -17.238 -23.631 28.844 1.00 88.12 210 THR A CA 1
ATOM 1694 C C . THR A 1 210 ? 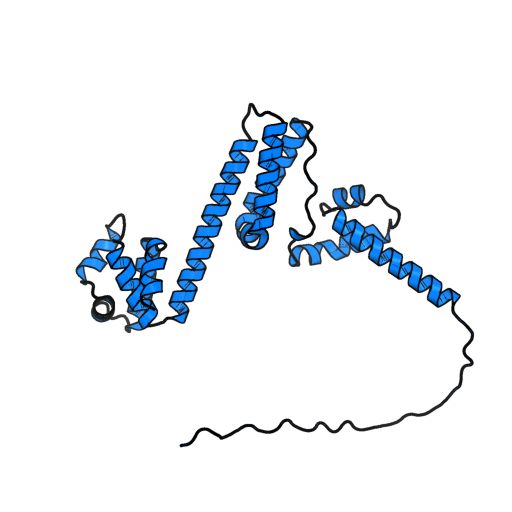-16.346 -24.829 29.185 1.00 88.12 210 THR A C 1
ATOM 1696 O O . THR A 1 210 ? -16.832 -25.916 29.500 1.00 88.12 210 THR A O 1
ATOM 1699 N N . THR A 1 211 ? -15.023 -24.646 29.165 1.00 84.75 211 THR A N 1
ATOM 1700 C CA . THR A 1 211 ? -14.067 -25.723 29.469 1.00 84.75 211 THR A CA 1
ATOM 1701 C C . THR A 1 211 ? -14.178 -26.182 30.928 1.00 84.75 211 THR A C 1
ATOM 1703 O O . THR A 1 211 ? -14.144 -27.384 31.195 1.00 84.75 211 THR A O 1
ATOM 1706 N N . LEU A 1 212 ? -14.369 -25.247 31.864 1.00 83.81 212 LEU A N 1
ATOM 1707 C CA . LEU A 1 212 ? -14.551 -25.543 33.289 1.00 83.81 212 LEU A CA 1
ATOM 1708 C C . LEU A 1 212 ? -15.881 -26.255 33.569 1.00 83.81 212 LEU A C 1
ATOM 1710 O O . LEU A 1 212 ? -15.906 -27.247 34.297 1.00 83.81 212 LEU A O 1
ATOM 1714 N N . GLU A 1 213 ? -16.977 -25.812 32.949 1.00 78.38 213 GLU A N 1
ATOM 1715 C CA . GLU A 1 213 ? -18.280 -26.482 33.060 1.00 78.38 213 GLU A CA 1
ATOM 1716 C C . GLU A 1 213 ? -18.212 -27.926 32.547 1.00 78.38 213 GLU A C 1
ATOM 1718 O O . GLU A 1 213 ? -18.700 -28.848 33.205 1.00 78.38 213 GLU A O 1
ATOM 1723 N N . THR A 1 214 ? -17.518 -28.142 31.424 1.00 72.38 214 THR A N 1
ATOM 1724 C CA . THR A 1 214 ? -17.352 -29.476 30.835 1.00 72.38 214 THR A CA 1
ATOM 1725 C C . THR A 1 214 ? -16.571 -30.412 31.769 1.00 72.38 214 THR A C 1
ATOM 1727 O O . THR A 1 214 ? -16.950 -31.576 31.928 1.00 72.38 214 THR A O 1
ATOM 1730 N N . GLN A 1 215 ? -15.527 -29.915 32.447 1.00 64.50 215 GLN A N 1
ATOM 1731 C CA . GLN A 1 215 ? -14.767 -30.690 33.438 1.00 64.50 215 GLN A CA 1
ATOM 1732 C C . GLN A 1 215 ? -15.627 -31.102 34.641 1.00 64.50 215 GLN A C 1
ATOM 1734 O O . GLN A 1 215 ? -15.576 -32.262 35.052 1.00 64.50 215 GLN A O 1
ATOM 1739 N N . HIS A 1 216 ? -16.487 -30.214 35.149 1.00 61.03 216 HIS A N 1
ATOM 1740 C CA . HIS A 1 216 ? -17.385 -30.545 36.259 1.00 61.03 216 HIS A CA 1
ATOM 1741 C C . HIS A 1 216 ? -18.433 -31.608 35.892 1.00 61.03 216 HIS A C 1
ATOM 1743 O O . HIS A 1 216 ? -18.716 -32.488 36.707 1.00 61.03 216 HIS A O 1
ATOM 1749 N N . THR A 1 217 ? -18.964 -31.608 34.664 1.00 59.12 217 THR A N 1
ATOM 1750 C CA . THR A 1 217 ? -19.867 -32.680 34.195 1.00 59.12 217 THR A CA 1
ATOM 1751 C C . THR A 1 217 ? -19.175 -34.032 34.011 1.00 59.12 217 THR A C 1
ATOM 1753 O O . THR A 1 217 ? -19.788 -35.067 34.267 1.00 59.12 217 THR A O 1
ATOM 1756 N N . VAL A 1 218 ? -17.899 -34.053 33.613 1.00 55.50 218 VAL A N 1
ATOM 1757 C CA . VAL A 1 218 ? -17.129 -35.303 33.471 1.00 55.50 218 VAL A CA 1
ATOM 1758 C C . VAL A 1 218 ? -16.745 -35.875 34.841 1.00 55.50 218 VAL A C 1
ATOM 1760 O O . VAL A 1 218 ? -16.757 -37.093 35.023 1.00 55.50 218 VAL A O 1
ATOM 1763 N N . GLU A 1 219 ? -16.472 -35.028 35.836 1.00 51.44 219 GLU A N 1
ATOM 1764 C CA . GLU A 1 219 ? -16.201 -35.483 37.205 1.00 51.44 219 GLU A CA 1
ATOM 1765 C C . GLU A 1 219 ? -17.465 -35.916 37.961 1.00 51.44 219 GLU A C 1
ATOM 1767 O O . GLU A 1 219 ? -17.428 -36.929 38.663 1.00 51.44 219 GLU A O 1
ATOM 1772 N N . ALA A 1 220 ? -18.599 -35.234 37.765 1.00 49.84 220 ALA A N 1
ATOM 1773 C CA . ALA A 1 220 ? -19.898 -35.650 38.306 1.00 49.84 220 ALA A CA 1
ATOM 1774 C C . ALA A 1 220 ? -20.451 -36.921 37.627 1.00 49.84 220 ALA A C 1
ATOM 1776 O O . ALA A 1 220 ? -21.264 -37.638 38.208 1.00 49.84 220 ALA A O 1
ATOM 1777 N N . GLY A 1 221 ? -19.984 -37.220 36.410 1.00 46.59 221 GLY A N 1
ATOM 1778 C CA . GLY A 1 221 ? -20.319 -38.403 35.621 1.00 46.59 221 GLY A CA 1
ATOM 1779 C C . GLY A 1 221 ? -19.387 -39.603 35.810 1.00 46.59 221 GLY A C 1
ATOM 1780 O O . GLY A 1 221 ? -19.457 -40.528 34.998 1.00 46.59 221 GLY A O 1
ATOM 1781 N N . LYS A 1 222 ? -18.531 -39.641 36.848 1.00 46.31 222 LYS A N 1
ATOM 1782 C CA . LYS A 1 222 ? -17.789 -40.859 37.234 1.00 46.31 222 LYS A CA 1
ATOM 1783 C C . LYS A 1 222 ? -18.753 -41.940 37.748 1.00 46.31 222 LYS A C 1
ATOM 1785 O O . LYS A 1 222 ? -18.832 -42.242 38.935 1.00 46.31 222 LYS A O 1
ATOM 1790 N N . VAL A 1 223 ? -19.470 -42.561 36.815 1.00 44.53 223 VAL A N 1
ATOM 1791 C CA . VAL A 1 223 ? -20.001 -43.913 36.952 1.00 44.53 223 VAL A CA 1
ATOM 1792 C C . VAL A 1 223 ? -18.797 -44.839 37.089 1.00 44.53 223 VAL A C 1
ATOM 1794 O O . VAL A 1 223 ? -17.909 -44.845 36.236 1.00 44.53 223 VAL A O 1
ATOM 1797 N N . ASN A 1 224 ? -18.769 -45.606 38.179 1.00 37.97 224 ASN A N 1
ATOM 1798 C CA . ASN A 1 224 ? -17.861 -46.731 38.371 1.00 37.97 224 ASN A CA 1
ATOM 1799 C C . ASN A 1 224 ? -17.999 -47.700 37.188 1.00 37.97 224 ASN A C 1
ATOM 1801 O O . ASN A 1 224 ? -18.870 -48.569 37.187 1.00 37.97 224 ASN A O 1
ATOM 1805 N N . LEU A 1 225 ? -17.142 -47.564 36.179 1.00 40.75 225 LEU A N 1
ATOM 1806 C CA . LEU A 1 225 ? -16.903 -48.647 35.239 1.00 40.75 225 LEU A CA 1
ATOM 1807 C C . LEU A 1 225 ? -16.016 -49.674 35.951 1.00 40.75 225 LEU A C 1
ATOM 1809 O O . LEU A 1 225 ? -14.957 -49.303 36.468 1.00 40.75 225 LEU A O 1
ATOM 1813 N N . PRO A 1 226 ? -16.434 -50.950 36.030 1.00 36.97 226 PRO A N 1
ATOM 1814 C CA . PRO A 1 226 ? -15.638 -51.974 36.673 1.00 36.97 226 PRO A CA 1
ATOM 1815 C C . PRO A 1 226 ? -14.315 -52.120 35.924 1.00 36.97 226 PRO A C 1
ATOM 1817 O O . PRO A 1 226 ? -14.265 -52.322 34.711 1.00 36.97 226 PRO A O 1
ATOM 1820 N N . PHE A 1 227 ? -13.244 -51.998 36.697 1.00 39.94 227 PHE A N 1
ATOM 1821 C CA . PHE A 1 227 ? -11.866 -52.213 36.302 1.00 39.94 227 PHE A CA 1
ATOM 1822 C C . PHE A 1 227 ? -11.700 -53.669 35.836 1.00 39.94 227 PHE A C 1
ATOM 1824 O O . PHE A 1 227 ? -11.498 -54.575 36.644 1.00 39.94 227 PHE A O 1
ATOM 1831 N N . VAL A 1 228 ? -11.819 -53.914 34.530 1.00 39.81 228 VAL A N 1
ATOM 1832 C CA . VAL A 1 228 ? -11.441 -55.196 33.929 1.00 39.81 228 VAL A CA 1
ATOM 1833 C C . VAL A 1 228 ? -9.961 -55.110 33.580 1.00 39.81 228 VAL A C 1
ATOM 1835 O O . VAL A 1 228 ? -9.571 -54.525 32.572 1.00 39.81 228 VAL A O 1
ATOM 1838 N N . MET A 1 229 ? -9.127 -55.698 34.440 1.00 45.91 229 MET A N 1
ATOM 1839 C CA . MET A 1 229 ? -7.748 -56.029 34.093 1.00 45.91 229 MET A CA 1
ATOM 1840 C C . MET A 1 229 ? -7.752 -57.010 32.917 1.00 45.91 229 MET A C 1
ATOM 1842 O O . MET A 1 229 ? -8.070 -58.187 33.073 1.00 45.91 229 MET A O 1
ATOM 1846 N N . GLY A 1 230 ? -7.377 -56.517 31.741 1.00 36.91 230 GLY A N 1
ATOM 1847 C CA . GLY A 1 230 ? -7.086 -57.318 30.560 1.00 36.91 230 GLY A CA 1
ATOM 1848 C C . GLY A 1 230 ? -5.672 -57.027 30.083 1.00 36.91 230 GLY A C 1
ATOM 1849 O O . GLY A 1 230 ? -5.466 -56.164 29.238 1.00 36.91 230 GLY A O 1
ATOM 1850 N N . ASN A 1 231 ? -4.695 -57.753 30.630 1.00 46.84 231 ASN A N 1
ATOM 1851 C CA . ASN A 1 231 ? -3.354 -57.860 30.060 1.00 46.84 231 ASN A CA 1
ATOM 1852 C C . ASN A 1 231 ? -3.453 -58.278 28.588 1.00 46.84 231 ASN A C 1
ATOM 1854 O O . ASN A 1 231 ? -3.959 -59.367 28.322 1.00 46.84 231 ASN A O 1
ATOM 1858 N N . ARG A 1 232 ? -2.922 -57.462 27.667 1.00 35.88 232 ARG A N 1
ATOM 1859 C CA . ARG A 1 232 ? -2.388 -57.883 26.358 1.00 35.88 232 ARG A CA 1
ATOM 1860 C C . ARG A 1 232 ? -1.665 -56.719 25.666 1.00 35.88 232 ARG A C 1
ATOM 1862 O O . ARG A 1 232 ? -2.285 -55.838 25.089 1.00 35.88 232 ARG A O 1
ATOM 1869 N N . SER A 1 233 ? -0.343 -56.803 25.672 1.00 41.88 233 SER A N 1
ATOM 1870 C CA . SER A 1 233 ? 0.527 -56.433 24.546 1.00 41.88 233 SER A CA 1
ATOM 1871 C C . SER A 1 233 ? 1.224 -57.740 24.116 1.00 41.88 233 SER A C 1
ATOM 1873 O O . SER A 1 233 ? 1.337 -58.612 24.986 1.00 41.88 233 SER A O 1
ATOM 1875 N N . PRO A 1 234 ? 1.717 -57.933 22.869 1.00 48.16 234 PRO A N 1
ATOM 1876 C CA . PRO A 1 234 ? 2.269 -56.882 22.006 1.00 48.16 234 PRO A CA 1
ATOM 1877 C C . PRO A 1 234 ? 2.071 -57.045 20.473 1.00 48.16 234 PRO A C 1
ATOM 1879 O O . PRO A 1 234 ? 1.630 -58.072 19.967 1.00 48.16 234 PRO A O 1
ATOM 1882 N N . THR A 1 235 ? 2.567 -56.032 19.748 1.00 44.16 235 THR A N 1
ATOM 1883 C CA . THR A 1 235 ? 3.087 -56.056 18.360 1.00 44.16 235 THR A CA 1
ATOM 1884 C C . THR A 1 235 ? 2.117 -56.304 17.201 1.00 44.16 235 THR A C 1
ATOM 1886 O O . THR A 1 235 ? 1.728 -57.428 16.901 1.00 44.16 235 THR A O 1
ATOM 1889 N N . THR A 1 236 ? 1.892 -55.257 16.406 1.00 41.34 236 THR A N 1
ATOM 1890 C CA . THR A 1 236 ? 1.715 -55.405 14.957 1.00 41.34 236 THR A CA 1
ATOM 1891 C C . THR A 1 236 ? 2.595 -54.371 14.268 1.00 41.34 236 THR A C 1
ATOM 1893 O O . THR A 1 236 ? 2.487 -53.173 14.513 1.00 41.34 236 THR A O 1
ATOM 1896 N N . VAL A 1 237 ? 3.539 -54.892 13.490 1.00 46.00 237 VAL A N 1
ATOM 1897 C CA . VAL A 1 237 ? 4.481 -54.174 12.637 1.00 46.00 237 VAL A CA 1
ATOM 1898 C C . VAL A 1 237 ? 3.690 -53.485 11.530 1.00 46.00 237 VAL A C 1
ATOM 1900 O O . VAL A 1 237 ? 2.980 -54.149 10.780 1.00 46.00 237 VAL A O 1
ATOM 1903 N N . THR A 1 238 ? 3.800 -52.166 11.430 1.00 42.47 238 THR A N 1
ATOM 1904 C CA . THR A 1 238 ? 3.288 -51.409 10.286 1.00 42.47 238 THR A CA 1
ATOM 1905 C C . THR A 1 238 ? 4.333 -51.480 9.173 1.00 42.47 238 THR A C 1
ATOM 1907 O O . THR A 1 238 ? 5.375 -50.829 9.251 1.00 42.47 238 THR A O 1
ATOM 1910 N N . GLU A 1 239 ? 4.084 -52.304 8.154 1.00 37.97 239 GLU A N 1
ATOM 1911 C CA . GLU A 1 239 ? 4.827 -52.262 6.892 1.00 37.97 239 GLU A CA 1
ATOM 1912 C C . GLU A 1 239 ? 4.596 -50.903 6.218 1.00 37.97 239 GLU A C 1
ATOM 1914 O O . GLU A 1 239 ? 3.477 -50.550 5.845 1.00 37.97 239 GLU A O 1
ATOM 1919 N N . TYR A 1 240 ? 5.668 -50.127 6.066 1.00 42.47 240 TYR A N 1
ATOM 1920 C CA . TYR A 1 240 ? 5.690 -48.969 5.182 1.00 42.47 240 TYR A CA 1
ATOM 1921 C C . TYR A 1 240 ? 5.839 -49.462 3.742 1.00 42.47 240 TYR A C 1
ATOM 1923 O O . TYR A 1 240 ? 6.932 -49.815 3.302 1.00 42.47 240 TYR A O 1
ATOM 1931 N N . THR A 1 241 ? 4.744 -49.463 2.988 1.00 49.03 241 THR A N 1
ATOM 1932 C CA . THR A 1 241 ? 4.795 -49.503 1.523 1.00 49.03 241 THR A CA 1
ATOM 1933 C C . THR A 1 241 ? 5.433 -48.214 1.009 1.00 49.03 241 THR A C 1
ATOM 1935 O O . THR A 1 241 ? 4.888 -47.124 1.191 1.00 49.03 241 THR A O 1
ATOM 1938 N N . SER A 1 242 ? 6.595 -48.344 0.370 1.00 58.97 242 SER A N 1
ATOM 1939 C CA . SER A 1 242 ? 7.264 -47.266 -0.359 1.00 58.97 242 SER A CA 1
ATOM 1940 C C . SER A 1 242 ? 6.372 -46.711 -1.483 1.00 58.97 242 SER A C 1
ATOM 1942 O O . SER A 1 242 ? 5.659 -47.484 -2.129 1.00 58.97 242 SER A O 1
ATOM 1944 N N . PRO A 1 243 ? 6.414 -45.396 -1.759 1.00 56.28 243 PRO A N 1
ATOM 1945 C CA . PRO A 1 243 ? 5.689 -44.802 -2.877 1.00 56.28 243 PRO A CA 1
ATOM 1946 C C . PRO A 1 243 ? 6.308 -45.226 -4.224 1.00 56.28 243 PRO A C 1
ATOM 1948 O O . PRO A 1 243 ? 7.521 -45.436 -4.296 1.00 56.28 243 PRO A O 1
ATOM 1951 N N . PRO A 1 244 ? 5.504 -45.352 -5.295 1.00 52.50 244 PRO A N 1
ATOM 1952 C CA . PRO A 1 244 ? 6.005 -45.748 -6.602 1.00 52.50 244 PRO A CA 1
ATOM 1953 C C . PRO A 1 244 ? 6.866 -44.647 -7.231 1.00 52.50 244 PRO A C 1
ATOM 1955 O O . PRO A 1 244 ? 6.496 -43.473 -7.272 1.00 52.50 244 PRO A O 1
ATOM 1958 N N . ASP A 1 245 ? 8.015 -45.085 -7.734 1.00 48.78 245 ASP A N 1
ATOM 1959 C CA . ASP A 1 245 ? 8.983 -44.341 -8.530 1.00 48.78 245 ASP A CA 1
ATOM 1960 C C . ASP A 1 245 ? 8.342 -43.933 -9.869 1.00 48.78 245 ASP A C 1
ATOM 1962 O O . ASP A 1 245 ? 8.079 -44.771 -10.733 1.00 48.78 245 ASP A O 1
ATOM 1966 N N . ILE A 1 246 ? 8.027 -42.644 -10.022 1.00 52.44 246 ILE A N 1
ATOM 1967 C CA . ILE A 1 246 ? 7.605 -42.063 -11.302 1.00 52.44 246 ILE A CA 1
ATOM 1968 C C . ILE A 1 246 ? 8.840 -41.428 -11.932 1.00 52.44 246 ILE A C 1
ATOM 1970 O O . ILE A 1 246 ? 9.042 -40.213 -11.898 1.00 52.44 246 ILE A O 1
ATOM 1974 N N . SER A 1 247 ? 9.671 -42.277 -12.520 1.00 46.62 247 SER A N 1
ATOM 1975 C CA . SER A 1 247 ? 10.683 -41.881 -13.485 1.00 46.62 247 SER A CA 1
ATOM 1976 C C . SER A 1 247 ? 10.335 -42.472 -14.858 1.00 46.62 247 SER A C 1
ATOM 1978 O O . SER A 1 247 ? 9.933 -43.624 -14.984 1.00 46.62 247 SER A O 1
ATOM 1980 N N . ASN A 1 248 ? 10.494 -41.638 -15.891 1.00 50.91 248 ASN A N 1
ATOM 1981 C CA . ASN A 1 248 ? 10.397 -41.927 -17.330 1.00 50.91 248 ASN A CA 1
ATOM 1982 C C . ASN A 1 248 ? 9.011 -42.091 -17.969 1.00 50.91 248 ASN A C 1
ATOM 1984 O O . ASN A 1 248 ? 8.612 -43.204 -18.285 1.00 50.91 248 ASN A O 1
ATOM 1988 N N . GLN A 1 249 ? 8.389 -40.973 -18.369 1.00 44.00 249 GLN A N 1
ATOM 1989 C CA . GLN A 1 249 ? 7.577 -40.928 -19.599 1.00 44.00 249 GLN A CA 1
ATOM 1990 C C . GLN A 1 249 ? 7.605 -39.546 -20.273 1.00 44.00 249 GLN A C 1
ATOM 1992 O O . GLN A 1 249 ? 6.585 -38.882 -20.338 1.00 44.00 249 GLN A O 1
ATOM 1997 N N . TRP A 1 250 ? 8.755 -39.115 -20.802 1.00 46.16 250 TRP A N 1
ATOM 1998 C CA . TRP A 1 250 ? 8.798 -38.157 -21.922 1.00 46.16 250 TRP A CA 1
ATOM 1999 C C . TRP A 1 250 ? 10.010 -38.479 -22.800 1.00 46.16 250 TRP A C 1
ATOM 2001 O O . TRP A 1 250 ? 11.115 -37.982 -22.594 1.00 46.16 250 TRP A O 1
ATOM 2011 N N . SER A 1 251 ? 9.815 -39.391 -23.749 1.00 47.94 251 SER A N 1
ATOM 2012 C CA . SER A 1 251 ? 10.743 -39.660 -24.851 1.00 47.94 251 SER A CA 1
ATOM 2013 C C . SER A 1 251 ? 9.956 -40.214 -26.035 1.00 47.94 251 SER A C 1
ATOM 2015 O O . SER A 1 251 ? 9.859 -41.427 -26.181 1.00 47.94 251 SER A O 1
ATOM 2017 N N . THR A 1 252 ? 9.371 -39.313 -26.827 1.00 54.47 252 THR A N 1
ATOM 2018 C CA . THR A 1 252 ? 9.183 -39.407 -28.291 1.00 54.47 252 THR A CA 1
ATOM 2019 C C . THR A 1 252 ? 8.678 -38.074 -28.810 1.00 54.47 252 THR A C 1
ATOM 2021 O O . THR A 1 252 ? 7.773 -37.512 -28.153 1.00 54.47 252 THR A O 1
#

Solvent-accessible surface area (backbone atoms only — not comparable to full-atom values): 14987 Å² total; per-residue (Å²): 114,70,64,54,19,67,69,51,30,80,76,52,53,60,64,53,48,51,51,54,49,51,52,43,14,52,76,45,77,62,33,60,68,57,34,24,57,63,31,74,48,60,70,66,60,64,67,49,49,82,79,43,94,64,69,57,64,71,57,38,26,29,45,44,40,36,37,40,77,73,43,42,68,65,44,52,52,52,52,51,54,52,52,49,52,54,50,45,55,52,49,49,52,51,47,54,48,45,49,56,64,54,65,43,92,85,65,56,70,69,60,38,50,54,38,52,53,50,47,53,48,50,47,60,79,40,48,90,54,44,67,84,39,43,72,63,51,50,53,50,50,53,52,52,53,53,52,28,56,77,68,72,47,88,75,84,81,64,64,65,87,74,56,49,72,68,59,47,64,68,48,43,63,56,51,51,54,54,35,73,76,42,69,88,52,62,41,63,60,55,14,64,76,69,74,45,38,40,66,54,44,46,53,52,38,52,54,53,51,52,52,55,54,52,51,52,54,57,63,76,57,68,69,86,71,80,86,76,90,73,92,80,83,84,90,81,87,81,82,80,80,76,81,83,85,88,75,87,90,88,87,130

pLDDT: mean 84.36, std 17.01, range [35.88, 98.19]

Radius of gyration: 30.82 Å; Cα contacts (8 Å, |Δi|>4): 154; chains: 1; bounding box: 48×82×68 Å

Foldseek 3Di:
DLVCLVPQLVLAWLVNLLVLLVVLCVLVVVDNVVSCVLLVHDSVLNVCSVVDPGDDSSSSSSSLVSSCVSPVPVSVVSSVVSVLVVVLVVLLVVLVVLLVVLPDPDDDLVRNQVSLVVNLVSCLVPLVSCVVVVVVSVVSVVVSVVSCVVVVHDHDFRDQSSDDPVNCVVLVVVLLVVCVVCLPDDLVVVCVVSVHTSVVSVVSSVVVVVVVVVVVVVVVPPDPDDDDDDDDDDDDDDDDDDDDDPDDDDDD

Secondary structure (DSSP, 8-state):
-HHHHHHHGGG--HHHHHHHHHHHHHHTTT-HHHHHHHHT--HHHHHHTTT-SS--HHHHHHHHHHHHHH-HHHHHHHHHHHHHHHHHHHHHHHHHHHHHHHT-SS--HHHHHHHHHHHHHHHHHTHHHHGGGHHHHHHHHHHHHHHHHHTT-PPPPPPGGGS-HHHHHHHHHHHHHHHHH-TTS-HHHHHHHHTS-HHHHHHHHHHHHHHHHHHHHHHHT--------------------PPP--------